Protein AF-Q61112-2-F1 (afdb_monomer_lite)

pLDDT: mean 73.14, std 19.75, range [28.77, 97.38]

Radius of gyration: 31.64 Å; chains: 1; bounding box: 56×39×120 Å

Structure (mmCIF, N/CA/C/O backbone):
data_AF-Q61112-2-F1
#
_entry.id   AF-Q61112-2-F1
#
loop_
_atom_site.group_PDB
_atom_site.id
_atom_site.type_symbol
_atom_site.label_atom_id
_atom_site.label_alt_id
_atom_site.label_comp_id
_atom_site.label_asym_id
_atom_site.label_entity_id
_atom_site.label_seq_id
_atom_site.pdbx_PDB_ins_code
_atom_site.Cartn_x
_atom_site.Cartn_y
_atom_site.Cartn_z
_atom_site.occupancy
_atom_site.B_iso_or_equiv
_atom_site.auth_seq_id
_atom_site.auth_comp_id
_atom_site.auth_asym_id
_atom_site.auth_atom_id
_atom_site.pdbx_PDB_model_num
ATOM 1 N N . MET A 1 1 ? -20.378 -25.849 93.655 1.00 42.06 1 MET A N 1
ATOM 2 C CA . MET A 1 1 ? -19.213 -26.098 92.779 1.00 42.06 1 MET A CA 1
ATOM 3 C C . MET A 1 1 ? -18.910 -24.811 92.033 1.00 42.06 1 MET A C 1
ATOM 5 O O . MET A 1 1 ? -19.549 -24.520 91.034 1.00 42.06 1 MET A O 1
ATOM 9 N N . VAL A 1 2 ? -18.030 -23.989 92.602 1.00 36.56 2 VAL A N 1
ATOM 10 C CA . VAL A 1 2 ? -17.592 -22.715 92.019 1.00 36.56 2 VAL A CA 1
ATOM 11 C C . VAL A 1 2 ? -16.421 -23.032 91.095 1.00 36.56 2 VAL A C 1
ATOM 13 O O . VAL A 1 2 ? -15.435 -23.612 91.543 1.00 36.56 2 VAL A O 1
ATOM 16 N N . TRP A 1 3 ? -16.563 -22.721 89.809 1.00 40.00 3 TRP A N 1
ATOM 17 C CA . TRP A 1 3 ? -15.501 -22.877 88.822 1.00 40.00 3 TRP A CA 1
ATOM 18 C C . TRP A 1 3 ? -14.562 -21.674 88.892 1.00 40.00 3 TRP A C 1
ATOM 20 O O . TRP A 1 3 ? -14.982 -20.531 88.729 1.00 40.00 3 TRP A O 1
ATOM 30 N N . LEU A 1 4 ? -13.288 -21.964 89.144 1.00 36.59 4 LEU A N 1
ATOM 31 C CA . LEU A 1 4 ? -12.167 -21.043 89.077 1.00 36.59 4 LEU A CA 1
ATOM 32 C C . LEU A 1 4 ? -11.381 -21.411 87.813 1.00 36.59 4 LEU A C 1
ATOM 34 O O . LEU A 1 4 ? -10.756 -22.466 87.771 1.00 36.59 4 LEU A O 1
ATOM 38 N N . VAL A 1 5 ? -11.424 -20.572 86.780 1.00 44.53 5 VAL A N 1
ATOM 39 C CA . VAL A 1 5 ? -10.460 -20.632 85.671 1.00 44.53 5 VAL A CA 1
ATOM 40 C C . VAL A 1 5 ? -9.937 -19.222 85.458 1.00 44.53 5 VAL A C 1
ATOM 42 O O . VAL A 1 5 ? -10.537 -18.394 84.780 1.00 44.53 5 VAL A O 1
ATOM 45 N N . ALA A 1 6 ? -8.812 -18.959 86.115 1.00 40.53 6 ALA A N 1
ATOM 46 C CA . ALA A 1 6 ? -7.908 -17.878 85.790 1.00 40.53 6 ALA A CA 1
ATOM 47 C C . ALA A 1 6 ? -6.928 -18.405 84.738 1.00 40.53 6 ALA A C 1
ATOM 49 O O . ALA A 1 6 ? -6.190 -19.347 85.008 1.00 40.53 6 ALA A O 1
ATOM 50 N N . MET A 1 7 ? -6.914 -17.797 83.556 1.00 41.06 7 MET A N 1
ATOM 51 C CA . MET A 1 7 ? -5.845 -17.967 82.575 1.00 41.06 7 MET A CA 1
ATOM 52 C C . MET A 1 7 ? -5.663 -16.653 81.818 1.00 41.06 7 MET A C 1
ATOM 54 O O . MET A 1 7 ? -6.397 -16.325 80.892 1.00 41.06 7 MET A O 1
ATOM 58 N N . THR A 1 8 ? -4.657 -15.898 82.248 1.00 33.53 8 THR A N 1
ATOM 59 C CA . THR A 1 8 ? -3.842 -15.058 81.371 1.00 33.53 8 THR A CA 1
ATOM 60 C C . THR A 1 8 ? -2.611 -15.878 80.979 1.00 33.53 8 THR A C 1
ATOM 62 O O . THR A 1 8 ? -2.126 -16.689 81.772 1.00 33.53 8 THR A O 1
ATOM 65 N N . PRO A 1 9 ? -2.086 -15.683 79.762 1.00 38.28 9 PRO A N 1
ATOM 66 C CA . PRO A 1 9 ? -0.728 -15.162 79.729 1.00 38.28 9 PRO A CA 1
ATOM 67 C C . PRO A 1 9 ? -0.503 -14.076 78.673 1.00 38.28 9 PRO A C 1
ATOM 69 O O . PRO A 1 9 ? -1.182 -13.942 77.660 1.00 38.28 9 PRO A O 1
ATOM 72 N N . ARG A 1 10 ? 0.519 -13.292 78.995 1.00 37.53 10 ARG A N 1
ATOM 73 C CA . ARG A 1 10 ? 1.058 -12.098 78.358 1.00 37.53 10 ARG A CA 1
ATOM 74 C C . ARG A 1 10 ? 2.324 -12.499 77.599 1.00 37.53 10 ARG A C 1
ATOM 76 O O . ARG A 1 10 ? 3.287 -12.832 78.272 1.00 37.53 10 ARG A O 1
ATOM 83 N N . GLN A 1 11 ? 2.345 -12.420 76.265 1.00 37.88 11 GLN A N 1
ATOM 84 C CA . GLN A 1 11 ? 3.524 -12.072 75.438 1.00 37.88 11 GLN A CA 1
ATOM 85 C C . GLN A 1 11 ? 3.231 -12.286 73.944 1.00 37.88 11 GLN A C 1
ATOM 87 O O . GLN A 1 11 ? 3.290 -13.407 73.457 1.00 37.88 11 GLN 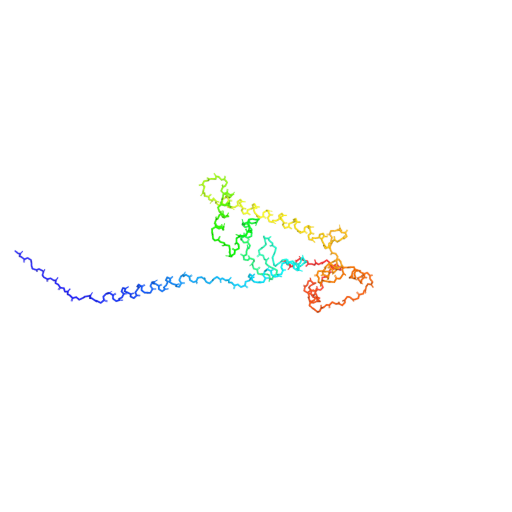A O 1
ATOM 92 N N . SER A 1 12 ? 2.983 -11.208 73.195 1.00 44.28 12 SER A N 1
ATOM 93 C CA . SER A 1 12 ? 3.149 -11.197 71.729 1.00 44.28 12 SER A CA 1
ATOM 94 C C . SER A 1 12 ? 3.147 -9.767 71.163 1.00 44.28 12 SER A C 1
ATOM 96 O O . SER A 1 12 ? 2.373 -9.424 70.281 1.00 44.28 12 SER A O 1
ATOM 98 N N . SER A 1 13 ? 4.055 -8.905 71.636 1.00 52.09 13 SER A N 1
ATOM 99 C CA . SER A 1 13 ? 4.268 -7.568 71.038 1.00 52.09 13 SER A CA 1
ATOM 100 C C . SER A 1 13 ? 5.421 -7.535 70.018 1.00 52.09 13 SER A C 1
ATOM 102 O O . SER A 1 13 ? 6.026 -6.490 69.801 1.00 52.09 13 SER A O 1
ATOM 104 N N . LEU A 1 14 ? 5.742 -8.670 69.388 1.00 50.28 14 LEU A N 1
ATOM 105 C CA . LEU A 1 14 ? 6.721 -8.755 68.289 1.00 50.28 14 LEU A CA 1
ATOM 106 C C . LEU A 1 14 ? 6.065 -8.942 66.908 1.00 50.28 14 LEU A C 1
ATOM 108 O O . LEU A 1 14 ? 6.759 -8.965 65.898 1.00 50.28 14 LEU A O 1
ATOM 112 N N . CYS A 1 15 ? 4.731 -9.012 66.832 1.00 54.56 15 CYS A N 1
ATOM 113 C CA . CYS A 1 15 ? 4.016 -9.231 65.569 1.00 54.56 15 CYS A CA 1
ATOM 114 C C . CYS A 1 15 ? 3.969 -7.978 64.660 1.00 54.56 15 CYS A C 1
ATOM 116 O O . CYS A 1 15 ? 3.786 -8.095 63.452 1.00 54.56 15 CYS A O 1
ATOM 118 N N . GLY A 1 16 ? 4.198 -6.778 65.213 1.00 55.62 16 GLY A N 1
ATOM 119 C CA . GLY A 1 16 ? 4.122 -5.521 64.454 1.00 55.62 16 GLY A CA 1
ATOM 120 C C . GLY A 1 16 ? 5.237 -5.336 63.419 1.00 55.62 16 GLY A C 1
ATOM 121 O O . GLY A 1 16 ? 4.982 -4.857 62.319 1.00 55.62 16 GLY A O 1
ATOM 122 N N . LEU A 1 17 ? 6.468 -5.763 63.720 1.00 57.97 17 LEU A N 1
ATOM 123 C CA . LEU A 1 17 ? 7.611 -5.535 62.824 1.00 57.97 17 LEU A CA 1
ATOM 124 C C . LEU A 1 17 ? 7.524 -6.369 61.535 1.00 57.97 17 LEU A C 1
ATOM 126 O O . LEU A 1 17 ? 7.856 -5.873 60.460 1.00 57.97 17 LEU A O 1
ATOM 130 N N . ALA A 1 18 ? 7.011 -7.601 61.622 1.00 60.75 18 ALA A N 1
ATOM 131 C CA . ALA A 1 18 ? 6.805 -8.459 60.454 1.00 60.75 18 ALA A CA 1
ATOM 132 C C . ALA A 1 18 ? 5.722 -7.902 59.511 1.00 60.75 18 ALA A C 1
ATOM 134 O O . ALA A 1 18 ? 5.880 -7.951 58.291 1.00 60.75 18 ALA A O 1
ATOM 135 N N . ALA A 1 19 ? 4.658 -7.314 60.071 1.00 67.12 19 ALA A N 1
ATOM 136 C CA . ALA A 1 19 ? 3.592 -6.691 59.290 1.00 67.12 19 ALA A CA 1
ATOM 137 C C . ALA A 1 19 ? 4.102 -5.484 58.482 1.00 67.12 19 ALA A C 1
ATOM 139 O O . ALA A 1 19 ? 3.753 -5.338 57.312 1.00 67.12 19 ALA A O 1
ATOM 140 N N . HIS A 1 20 ? 4.980 -4.662 59.066 1.00 69.81 20 HIS A N 1
ATOM 141 C CA . HIS A 1 20 ? 5.590 -3.540 58.348 1.00 69.81 20 HIS A CA 1
ATOM 142 C C . HIS A 1 20 ? 6.541 -4.000 57.239 1.00 69.81 20 HIS A C 1
ATOM 144 O O . HIS A 1 20 ? 6.505 -3.437 56.148 1.00 69.81 20 HIS A O 1
ATOM 150 N N . GLY A 1 21 ? 7.337 -5.050 57.472 1.00 72.38 21 GLY A N 1
ATOM 151 C CA . GLY A 1 21 ? 8.219 -5.617 56.444 1.00 72.38 21 GLY A CA 1
ATOM 152 C C . GLY A 1 21 ? 7.458 -6.110 55.207 1.00 72.38 21 GLY A C 1
ATOM 153 O O . GLY A 1 21 ? 7.865 -5.831 54.081 1.00 72.38 21 GLY A O 1
ATOM 154 N N . LEU A 1 22 ? 6.309 -6.764 55.408 1.00 74.81 22 LEU A N 1
ATOM 155 C CA . LEU A 1 22 ? 5.428 -7.203 54.319 1.00 74.81 22 LEU A CA 1
ATOM 156 C C . LEU A 1 22 ? 4.809 -6.025 53.554 1.00 74.81 22 LEU A C 1
ATOM 158 O O . LEU A 1 22 ? 4.661 -6.093 52.335 1.00 74.81 22 LEU A O 1
ATOM 162 N N . TRP A 1 23 ? 4.486 -4.935 54.252 1.00 76.06 23 TRP A N 1
ATOM 163 C CA . TRP A 1 23 ? 3.942 -3.724 53.635 1.00 76.06 23 TRP A CA 1
ATOM 164 C C . TRP A 1 23 ? 4.972 -3.023 52.741 1.00 76.06 23 TRP A C 1
ATOM 166 O O . TRP A 1 23 ? 4.654 -2.635 51.619 1.00 76.06 23 TRP A O 1
ATOM 176 N N . PHE A 1 24 ? 6.227 -2.935 53.196 1.00 75.69 24 PHE A N 1
ATOM 177 C CA . PHE A 1 24 ? 7.322 -2.405 52.382 1.00 75.69 24 PHE A CA 1
ATOM 178 C C . PHE A 1 24 ? 7.634 -3.296 51.175 1.00 75.69 24 PHE A C 1
ATOM 180 O O . PHE A 1 24 ? 7.819 -2.773 50.080 1.00 75.69 24 PHE A O 1
ATOM 187 N N . LEU A 1 25 ? 7.626 -4.624 51.336 1.00 74.25 25 LEU A N 1
ATOM 188 C CA . LEU A 1 25 ? 7.835 -5.549 50.218 1.00 74.25 25 LEU A CA 1
ATOM 189 C C . LEU A 1 25 ? 6.728 -5.414 49.156 1.00 74.25 25 LEU A C 1
ATOM 191 O O . LEU A 1 25 ? 7.016 -5.393 47.962 1.00 74.25 25 LEU A O 1
ATOM 195 N N . GLY A 1 26 ? 5.472 -5.251 49.585 1.00 75.44 26 GLY A N 1
ATOM 196 C CA . GLY A 1 26 ? 4.343 -4.994 48.686 1.00 75.44 26 GLY A CA 1
ATOM 197 C C . GLY A 1 26 ? 4.449 -3.659 47.941 1.00 75.44 26 GLY A C 1
ATOM 198 O O . GLY A 1 26 ? 4.097 -3.590 46.766 1.00 75.44 26 GLY A O 1
ATOM 199 N N . LEU A 1 27 ? 4.979 -2.614 48.589 1.00 74.38 27 LEU A N 1
ATOM 200 C CA . LEU A 1 27 ? 5.206 -1.311 47.958 1.00 74.38 27 LEU A CA 1
ATOM 201 C C . LEU A 1 27 ? 6.318 -1.372 46.899 1.00 74.38 27 LEU A C 1
ATOM 203 O O . LEU A 1 27 ? 6.158 -0.794 45.829 1.00 74.38 27 LEU A O 1
ATOM 207 N N . VAL A 1 28 ? 7.413 -2.096 47.164 1.00 72.75 28 VAL A N 1
ATOM 208 C CA . VAL A 1 28 ? 8.507 -2.287 46.191 1.00 72.75 28 VAL A CA 1
ATOM 209 C C . VAL A 1 28 ? 8.009 -3.047 44.959 1.00 72.75 28 VAL A C 1
ATOM 211 O O . VAL A 1 28 ? 8.208 -2.582 43.842 1.00 72.75 28 VAL A O 1
ATOM 214 N N . LEU A 1 29 ? 7.243 -4.128 45.150 1.00 69.19 29 LEU A N 1
ATOM 215 C CA . LEU A 1 29 ? 6.645 -4.879 44.037 1.00 69.19 29 LEU A CA 1
ATOM 216 C C . LEU A 1 29 ? 5.638 -4.046 43.220 1.00 69.19 29 LEU A C 1
ATOM 218 O O . LEU A 1 29 ? 5.485 -4.266 42.020 1.00 69.19 29 LEU A O 1
ATOM 222 N N . LEU A 1 30 ? 4.967 -3.070 43.841 1.00 64.44 30 LEU A N 1
ATOM 223 C CA . LEU A 1 30 ? 4.104 -2.114 43.139 1.00 64.44 30 LEU A CA 1
ATOM 224 C C . LEU A 1 30 ? 4.895 -1.068 42.343 1.00 64.44 30 LEU A C 1
ATOM 226 O O . LEU A 1 30 ? 4.413 -0.625 41.302 1.00 64.44 30 LEU A O 1
ATOM 230 N N . MET A 1 31 ? 6.093 -0.683 42.794 1.00 60.31 31 MET A N 1
ATOM 231 C CA . MET A 1 31 ? 6.963 0.220 42.033 1.00 60.31 31 MET A CA 1
ATOM 232 C C . MET A 1 31 ? 7.562 -0.484 40.810 1.00 60.31 31 MET A C 1
ATOM 234 O O . MET A 1 31 ? 7.520 0.080 39.715 1.00 60.31 31 MET A O 1
ATOM 238 N N . ASP A 1 32 ? 7.989 -1.743 40.950 1.00 54.38 32 ASP A N 1
ATOM 239 C CA . ASP A 1 32 ? 8.502 -2.545 39.828 1.00 54.38 32 ASP A CA 1
ATOM 240 C C . ASP A 1 32 ? 7.419 -2.862 38.777 1.00 54.38 32 ASP A C 1
ATOM 242 O O . ASP A 1 32 ? 7.717 -3.024 37.594 1.00 54.38 32 ASP A O 1
ATOM 246 N N . ALA A 1 33 ? 6.137 -2.870 39.163 1.00 57.66 33 ALA A N 1
ATOM 247 C CA . ALA A 1 33 ? 5.022 -3.119 38.247 1.00 57.66 33 ALA A CA 1
ATOM 248 C C . ALA A 1 33 ? 4.692 -1.945 37.302 1.00 57.66 33 ALA A C 1
ATOM 250 O O . ALA A 1 33 ? 3.900 -2.123 36.373 1.00 57.66 33 ALA A O 1
ATOM 251 N N . THR A 1 34 ? 5.271 -0.753 37.503 1.00 59.03 34 THR A N 1
ATOM 252 C CA . THR A 1 34 ? 4.961 0.424 36.663 1.00 59.03 34 THR A CA 1
ATOM 253 C C . THR A 1 34 ? 6.035 0.782 35.639 1.00 59.03 34 THR A C 1
ATOM 255 O O . THR A 1 34 ? 5.758 1.551 34.720 1.00 59.03 34 THR A O 1
ATOM 258 N N . ALA A 1 35 ? 7.216 0.167 35.692 1.00 50.47 35 ALA A N 1
ATOM 259 C CA . ALA A 1 35 ? 8.258 0.391 34.697 1.00 50.47 35 ALA A CA 1
ATOM 260 C C . ALA A 1 35 ? 8.147 -0.624 33.546 1.00 50.47 35 ALA A C 1
ATOM 262 O O . ALA A 1 35 ? 8.981 -1.513 33.397 1.00 50.47 35 ALA A O 1
ATOM 263 N N . ARG A 1 36 ? 7.115 -0.502 32.700 1.00 56.81 36 ARG A N 1
ATOM 264 C CA . ARG A 1 36 ? 7.211 -1.050 31.338 1.00 56.81 36 ARG A CA 1
ATOM 265 C C . ARG A 1 36 ? 8.171 -0.146 30.558 1.00 56.81 36 ARG A C 1
ATOM 267 O O . ARG A 1 36 ? 7.817 1.015 30.355 1.00 56.81 36 ARG A O 1
ATOM 274 N N . PRO A 1 37 ? 9.353 -0.613 30.121 1.00 46.97 37 PRO A N 1
ATOM 275 C CA . PRO A 1 37 ? 10.159 0.182 29.213 1.00 46.97 37 PRO A CA 1
ATOM 276 C C . PRO A 1 37 ? 9.397 0.302 27.891 1.00 46.97 37 PRO A C 1
ATOM 278 O O . PRO A 1 37 ? 9.105 -0.700 27.237 1.00 46.97 37 PRO A O 1
ATOM 281 N N . ALA A 1 38 ? 9.037 1.534 27.529 1.00 51.19 38 ALA A N 1
ATOM 282 C CA . ALA A 1 38 ? 8.615 1.863 26.178 1.00 51.19 38 ALA A CA 1
ATOM 283 C C . ALA A 1 38 ? 9.796 1.558 25.251 1.00 51.19 38 ALA A C 1
ATOM 285 O O . ALA A 1 38 ? 10.903 2.077 25.438 1.00 51.19 38 ALA A O 1
ATOM 286 N N . ASN A 1 39 ? 9.577 0.638 24.319 1.00 46.16 39 ASN A N 1
ATOM 287 C CA . ASN A 1 39 ? 10.564 0.201 23.348 1.00 46.16 39 ASN A CA 1
ATOM 288 C C . ASN A 1 39 ? 10.756 1.329 22.322 1.00 46.16 39 ASN A C 1
ATOM 290 O O . ASN A 1 39 ? 10.083 1.362 21.301 1.00 46.16 39 ASN A O 1
ATOM 294 N N . HIS A 1 40 ? 11.622 2.289 22.637 1.00 42.97 40 HIS A N 1
ATOM 295 C CA . HIS A 1 40 ? 11.943 3.422 21.780 1.00 42.97 40 HIS A CA 1
ATOM 296 C C . HIS A 1 40 ? 13.224 3.100 21.008 1.00 42.97 40 HIS A C 1
ATOM 298 O O . HIS A 1 40 ? 14.323 3.238 21.540 1.00 42.97 40 HIS A O 1
ATOM 304 N N . SER A 1 41 ? 13.132 2.664 19.752 1.00 44.50 41 SER A N 1
ATOM 305 C CA . SER A 1 41 ? 14.332 2.721 18.903 1.00 44.50 41 SER A CA 1
ATOM 306 C C . SER A 1 41 ? 14.138 2.863 17.396 1.00 44.50 41 SER A C 1
ATOM 308 O O . SER A 1 41 ? 15.132 3.171 16.754 1.00 44.50 41 SER A O 1
ATOM 310 N N . SER A 1 42 ? 12.941 2.773 16.802 1.00 48.47 42 SER A N 1
ATOM 311 C CA . SER A 1 42 ? 12.836 2.867 15.326 1.00 48.47 42 SER A CA 1
ATOM 312 C C . SER A 1 42 ? 12.128 4.106 14.758 1.00 48.47 42 SER A C 1
ATOM 314 O O . SER A 1 42 ? 12.180 4.335 13.552 1.00 48.47 42 SER A O 1
ATOM 316 N N . THR A 1 43 ? 11.526 4.985 15.566 1.00 47.22 43 THR A N 1
ATOM 317 C CA . THR A 1 43 ? 10.791 6.149 15.020 1.00 47.22 43 THR A CA 1
ATOM 318 C C . THR A 1 43 ? 11.685 7.277 14.501 1.00 47.22 43 THR A C 1
ATOM 320 O O . THR A 1 43 ? 11.254 8.033 13.630 1.00 47.22 43 THR A O 1
ATOM 323 N N . ARG A 1 44 ? 12.944 7.387 14.952 1.00 44.88 44 ARG A N 1
ATOM 324 C CA . ARG A 1 44 ? 13.829 8.488 14.519 1.00 44.88 44 ARG A CA 1
ATOM 325 C C . ARG A 1 44 ? 14.406 8.309 13.110 1.00 44.88 44 ARG A C 1
ATOM 327 O O . ARG A 1 44 ? 14.846 9.292 12.528 1.00 44.88 44 ARG A O 1
ATOM 334 N N . GLU A 1 45 ? 14.360 7.104 12.546 1.00 45.44 45 GLU A N 1
ATOM 335 C CA . GLU A 1 45 ? 14.762 6.849 11.151 1.00 45.44 45 GLU A CA 1
ATOM 336 C C . GLU A 1 45 ? 13.612 7.085 10.152 1.00 45.44 45 GLU A C 1
ATOM 338 O O . GLU A 1 45 ? 13.846 7.498 9.017 1.00 45.44 45 GLU A O 1
ATOM 343 N N . ARG A 1 46 ? 12.351 6.922 10.583 1.00 47.41 46 ARG A N 1
ATOM 344 C CA . ARG A 1 46 ? 11.163 6.880 9.706 1.00 47.41 46 ARG A CA 1
ATOM 345 C C . ARG A 1 46 ? 10.787 8.216 9.052 1.00 47.41 46 ARG A C 1
ATOM 347 O O . ARG A 1 46 ? 10.183 8.211 7.982 1.00 47.41 46 ARG A O 1
ATOM 354 N N . ALA A 1 47 ? 11.105 9.350 9.679 1.00 44.06 47 ALA A N 1
ATOM 355 C CA . ALA A 1 47 ? 10.726 10.670 9.160 1.00 44.06 47 ALA A CA 1
ATOM 356 C C . ALA A 1 47 ? 11.706 11.216 8.109 1.00 44.06 47 ALA A C 1
ATOM 358 O O . ALA A 1 47 ? 11.288 11.954 7.225 1.00 44.06 47 ALA A O 1
ATOM 359 N N . ALA A 1 48 ? 12.987 10.846 8.182 1.00 42.94 48 ALA A N 1
ATOM 360 C CA . ALA A 1 48 ? 14.016 11.408 7.308 1.00 42.94 48 ALA A CA 1
ATOM 361 C C . ALA A 1 48 ? 14.061 10.763 5.911 1.00 42.94 48 ALA A C 1
ATOM 363 O O . ALA A 1 48 ? 14.582 11.374 4.992 1.00 42.94 48 ALA A O 1
ATOM 364 N N . ASN A 1 49 ? 13.512 9.554 5.736 1.00 40.59 49 ASN A N 1
ATOM 365 C CA . ASN A 1 49 ? 13.731 8.759 4.519 1.00 40.59 49 ASN A CA 1
ATOM 366 C C . ASN A 1 49 ? 12.513 8.651 3.578 1.00 40.59 49 ASN A C 1
ATOM 368 O O . ASN A 1 49 ? 12.610 8.048 2.514 1.00 40.59 49 ASN A O 1
ATOM 372 N N . ARG A 1 50 ? 11.349 9.202 3.958 1.00 49.09 50 ARG A N 1
ATOM 373 C CA . ARG A 1 50 ? 10.096 9.050 3.188 1.00 49.09 50 ARG A CA 1
ATOM 374 C C . ARG A 1 50 ? 9.998 9.947 1.954 1.00 49.09 50 ARG A C 1
ATOM 376 O O . ARG A 1 50 ? 9.280 9.585 1.033 1.00 49.09 50 ARG A O 1
ATOM 383 N N . GLU A 1 51 ? 10.663 11.101 1.950 1.00 46.81 51 GLU A N 1
ATOM 384 C CA . GLU A 1 51 ? 10.488 12.109 0.891 1.00 46.81 51 GLU A CA 1
ATOM 385 C C . GLU A 1 51 ? 11.544 11.995 -0.225 1.00 46.81 51 GLU A C 1
ATOM 387 O O . GLU A 1 51 ? 11.277 12.393 -1.351 1.00 46.81 51 GLU A O 1
ATOM 392 N N . GLU A 1 52 ? 12.714 11.394 0.038 1.00 45.97 52 GLU A N 1
ATOM 393 C CA . GLU A 1 52 ? 13.818 11.352 -0.941 1.00 45.97 52 GLU A CA 1
ATOM 394 C C . GLU A 1 52 ? 13.872 10.083 -1.810 1.00 45.97 52 GLU A C 1
ATOM 396 O O . GLU A 1 52 ? 14.560 10.080 -2.827 1.00 45.97 52 GLU A O 1
ATOM 401 N N . ASN A 1 53 ? 13.140 9.011 -1.486 1.00 52.12 53 ASN A N 1
ATOM 402 C CA . ASN A 1 53 ? 13.261 7.739 -2.208 1.00 52.12 53 ASN A CA 1
ATOM 403 C C . ASN A 1 53 ? 11.911 7.190 -2.701 1.00 52.12 53 ASN A C 1
ATOM 405 O O . ASN A 1 53 ? 11.567 6.056 -2.385 1.00 52.12 53 ASN A O 1
ATOM 409 N N . GLU A 1 54 ? 11.167 7.940 -3.525 1.00 60.31 54 GLU A N 1
ATOM 410 C CA . GLU A 1 54 ? 9.914 7.453 -4.150 1.00 60.31 54 GLU A CA 1
ATOM 411 C C . GLU A 1 54 ? 10.082 6.130 -4.932 1.00 60.31 54 GLU A C 1
ATOM 413 O O . GLU A 1 54 ? 9.106 5.420 -5.162 1.00 60.31 54 GLU A O 1
ATOM 418 N N . ILE A 1 55 ? 11.313 5.771 -5.325 1.00 63.22 55 ILE A N 1
ATOM 419 C CA . ILE A 1 55 ? 11.611 4.499 -6.005 1.00 63.22 55 ILE A CA 1
ATOM 420 C C . ILE A 1 55 ? 11.958 3.367 -5.035 1.00 63.22 55 ILE A C 1
ATOM 422 O O . ILE A 1 55 ? 11.743 2.203 -5.381 1.00 63.22 55 ILE A O 1
ATOM 426 N N . MET A 1 56 ? 12.495 3.653 -3.842 1.00 62.59 56 MET A N 1
ATOM 427 C CA . MET A 1 56 ? 12.780 2.564 -2.908 1.00 62.59 56 MET A CA 1
ATOM 428 C C . MET A 1 56 ? 11.457 2.010 -2.386 1.00 62.59 56 MET A C 1
ATOM 430 O O . MET A 1 56 ? 10.651 2.772 -1.846 1.00 62.59 56 MET A O 1
ATOM 434 N N . PRO A 1 57 ? 11.224 0.693 -2.521 1.00 64.75 57 PRO A N 1
ATOM 435 C CA . PRO A 1 57 ? 10.065 0.078 -1.910 1.00 64.75 57 PRO A CA 1
ATOM 436 C C . PRO A 1 57 ? 10.057 0.377 -0.405 1.00 64.75 57 PRO A C 1
ATOM 438 O O . PRO A 1 57 ? 11.123 0.392 0.220 1.00 64.75 57 PRO A O 1
ATOM 441 N N . PRO A 1 58 ? 8.880 0.614 0.190 1.00 72.38 58 PRO A N 1
ATOM 442 C CA . PRO A 1 58 ? 8.774 0.725 1.635 1.00 72.38 58 PRO A CA 1
ATOM 443 C C . PRO A 1 58 ? 9.276 -0.559 2.315 1.00 72.38 58 PRO A C 1
ATOM 445 O O . PRO A 1 58 ? 9.237 -1.643 1.734 1.00 72.38 58 PRO A O 1
ATOM 448 N N . ASP A 1 59 ? 9.697 -0.430 3.573 1.00 75.56 59 ASP A N 1
ATOM 449 C CA . ASP A 1 59 ? 10.223 -1.533 4.393 1.00 75.56 59 ASP A CA 1
ATOM 450 C C . ASP A 1 59 ? 9.225 -2.696 4.576 1.00 75.56 59 ASP A C 1
ATOM 452 O O . ASP A 1 59 ? 9.602 -3.860 4.668 1.00 75.56 59 ASP A O 1
ATOM 456 N N . HIS A 1 60 ? 7.925 -2.401 4.549 1.00 80.44 60 HIS A N 1
ATOM 457 C CA . HIS A 1 60 ? 6.869 -3.390 4.363 1.00 80.44 60 HIS A CA 1
ATOM 458 C C . HIS A 1 60 ? 5.750 -2.810 3.505 1.00 80.44 60 HIS A C 1
ATOM 460 O O . HIS A 1 60 ? 5.521 -1.598 3.463 1.00 80.44 60 HIS A O 1
ATOM 466 N N . LEU A 1 61 ? 5.009 -3.695 2.847 1.00 80.81 61 LEU A N 1
ATOM 467 C CA . LEU A 1 61 ? 3.750 -3.334 2.209 1.00 80.81 61 LEU A CA 1
ATOM 468 C C . LEU A 1 61 ? 2.651 -3.249 3.271 1.00 80.81 61 LEU A C 1
ATOM 470 O O . LEU A 1 61 ? 2.531 -4.138 4.115 1.00 80.81 61 LEU A O 1
ATOM 474 N N . ASN A 1 62 ? 1.820 -2.209 3.200 1.00 81.75 62 ASN A N 1
ATOM 475 C CA . ASN A 1 62 ? 0.667 -2.072 4.087 1.00 81.75 62 ASN A CA 1
ATOM 476 C C . ASN A 1 62 ? -0.234 -3.314 3.984 1.00 81.75 62 ASN A C 1
ATOM 478 O O . ASN A 1 62 ? -0.642 -3.718 2.893 1.00 81.75 62 ASN A O 1
ATOM 482 N N . GLY A 1 63 ? -0.589 -3.895 5.123 1.00 85.06 63 GLY A N 1
ATOM 483 C CA . GLY A 1 63 ? -1.440 -5.079 5.208 1.00 85.06 63 GLY A CA 1
ATOM 484 C C . GLY A 1 63 ? -0.702 -6.397 4.960 1.00 85.06 63 GLY A C 1
ATOM 485 O O . GLY A 1 63 ? -1.356 -7.416 4.721 1.00 85.06 63 GLY A O 1
ATOM 486 N N . VAL A 1 64 ? 0.635 -6.407 5.009 1.00 86.12 64 VAL A N 1
ATOM 487 C CA . VAL A 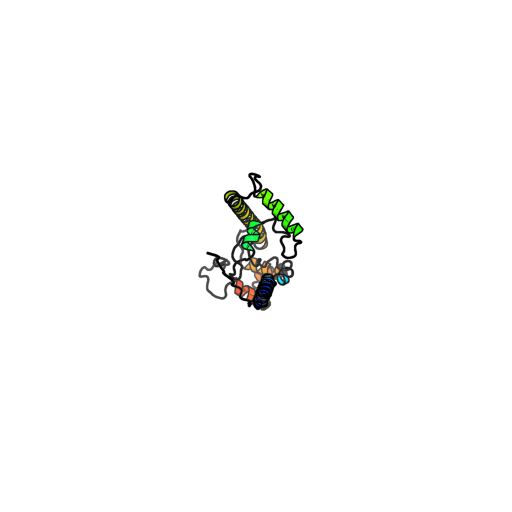1 64 ? 1.474 -7.602 4.842 1.00 86.12 64 VAL A CA 1
ATOM 488 C C . VAL A 1 64 ? 2.247 -7.892 6.128 1.00 86.12 64 VAL A C 1
ATOM 490 O O . VAL A 1 64 ? 2.761 -7.007 6.804 1.00 86.12 64 VAL A O 1
ATOM 493 N N . LYS A 1 65 ? 2.313 -9.179 6.491 1.00 87.75 65 LYS A N 1
ATOM 494 C CA . LYS A 1 65 ? 2.908 -9.630 7.759 1.00 87.75 65 LYS A CA 1
ATOM 495 C C . LYS A 1 65 ? 4.429 -9.543 7.808 1.00 87.75 65 LYS A C 1
ATOM 497 O O . LYS A 1 65 ? 4.976 -9.592 8.903 1.00 87.75 65 LYS A O 1
ATOM 502 N N . LEU A 1 66 ? 5.093 -9.524 6.663 1.00 86.44 66 LEU A N 1
ATOM 503 C CA . LEU A 1 66 ? 6.544 -9.609 6.569 1.00 86.44 66 LEU A CA 1
ATOM 504 C C . LEU A 1 66 ? 7.120 -8.284 6.081 1.00 86.44 66 LEU A C 1
ATOM 506 O O . LEU A 1 66 ? 6.577 -7.673 5.160 1.00 86.44 66 LEU A O 1
ATOM 510 N N . GLU A 1 67 ? 8.205 -7.885 6.730 1.00 85.38 67 GLU A N 1
ATOM 511 C CA . GLU A 1 67 ? 9.105 -6.810 6.320 1.00 85.38 67 GLU A CA 1
ATOM 512 C C . GLU A 1 67 ? 10.107 -7.337 5.277 1.00 85.38 67 GLU A C 1
ATOM 514 O O . GLU A 1 67 ? 10.282 -8.551 5.110 1.00 85.38 67 GLU A O 1
ATOM 519 N N . MET A 1 68 ? 10.763 -6.426 4.558 1.00 73.62 68 MET A N 1
ATOM 520 C CA . MET A 1 68 ? 11.728 -6.737 3.496 1.00 73.62 68 MET A CA 1
ATOM 521 C C . MET A 1 68 ? 12.960 -7.505 4.000 1.00 73.62 68 MET A C 1
ATOM 523 O O . MET A 1 68 ? 13.592 -8.231 3.233 1.00 73.62 68 MET A O 1
ATOM 527 N N . ASP A 1 69 ? 13.295 -7.377 5.283 1.00 80.56 69 ASP A N 1
ATOM 528 C CA . ASP A 1 69 ? 14.390 -8.093 5.945 1.00 80.56 69 ASP A CA 1
ATOM 529 C C . ASP A 1 69 ? 13.987 -9.488 6.478 1.00 80.56 69 ASP A C 1
ATOM 531 O O . ASP A 1 69 ? 14.823 -10.235 6.997 1.00 80.56 69 ASP A O 1
ATOM 535 N N . GLY A 1 70 ? 12.712 -9.865 6.322 1.00 84.62 70 GLY A N 1
ATOM 536 C CA . GLY A 1 70 ? 12.145 -11.126 6.792 1.00 84.62 70 GLY A CA 1
ATOM 537 C C . GLY A 1 70 ? 11.651 -11.105 8.242 1.00 84.62 70 GLY A C 1
ATOM 538 O O . GLY A 1 70 ? 11.216 -12.149 8.747 1.00 84.62 70 GLY A O 1
ATOM 539 N N . HIS A 1 71 ? 11.689 -9.963 8.929 1.00 87.88 71 HIS A N 1
ATOM 540 C CA . HIS A 1 71 ? 11.056 -9.810 10.232 1.00 87.88 71 HIS A CA 1
ATOM 541 C C . HIS A 1 71 ? 9.530 -9.679 10.126 1.00 87.88 71 HIS A C 1
ATOM 543 O O . HIS A 1 71 ? 8.943 -9.440 9.069 1.00 87.88 71 HIS A O 1
ATOM 549 N N . LEU A 1 72 ? 8.857 -9.944 11.250 1.00 89.94 72 LEU A N 1
ATOM 550 C CA . LEU A 1 72 ? 7.411 -9.792 11.346 1.00 89.94 72 LEU A CA 1
ATOM 551 C C . LEU A 1 72 ? 7.083 -8.312 11.555 1.00 89.94 72 LEU A C 1
ATOM 553 O O . LEU A 1 72 ? 7.480 -7.745 12.576 1.00 89.94 72 LEU A O 1
ATOM 557 N N . ASN A 1 73 ? 6.267 -7.758 10.661 1.00 90.62 73 ASN A N 1
ATOM 558 C CA . ASN A 1 73 ? 5.717 -6.416 10.781 1.00 90.62 73 A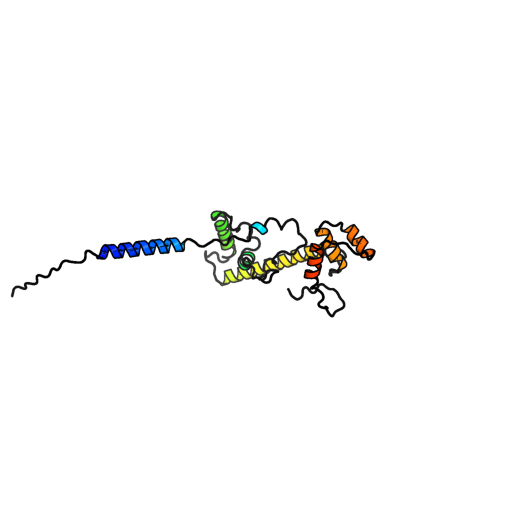SN A CA 1
ATOM 559 C C . ASN A 1 73 ? 4.929 -6.287 12.097 1.00 90.62 73 ASN A C 1
ATOM 561 O O . ASN A 1 73 ? 3.866 -6.892 12.281 1.00 90.62 73 ASN A O 1
ATOM 565 N N . LYS A 1 74 ? 5.461 -5.493 13.031 1.00 89.00 74 LYS A N 1
ATOM 566 C CA . LYS A 1 74 ? 4.866 -5.279 14.364 1.00 89.00 74 LYS A CA 1
ATOM 567 C C . LYS A 1 74 ? 3.576 -4.467 14.293 1.00 89.00 74 LYS A C 1
ATOM 569 O O . LYS A 1 74 ? 2.699 -4.645 15.140 1.00 89.00 74 LYS A O 1
ATOM 574 N N . ASP A 1 75 ? 3.451 -3.640 13.262 1.00 88.81 75 ASP A N 1
ATOM 575 C CA . ASP A 1 75 ? 2.302 -2.780 13.023 1.00 88.81 75 ASP A CA 1
ATOM 576 C C . ASP A 1 75 ? 1.212 -3.495 12.212 1.00 88.81 75 ASP A C 1
ATOM 578 O O . ASP A 1 75 ? 0.112 -2.963 12.097 1.00 88.81 75 ASP A O 1
ATOM 582 N N . PHE A 1 76 ? 1.441 -4.736 11.750 1.00 89.69 76 PHE A N 1
ATOM 583 C CA . PHE A 1 76 ? 0.511 -5.502 10.904 1.00 89.69 76 PHE A CA 1
ATOM 584 C C . PHE A 1 76 ? -0.929 -5.554 11.435 1.00 89.69 76 PHE A C 1
ATOM 586 O O . PHE A 1 76 ? -1.913 -5.414 10.709 1.00 89.69 76 PHE A O 1
ATOM 593 N N . HIS A 1 77 ? -1.092 -5.787 12.734 1.00 90.25 77 HIS A N 1
ATOM 594 C CA . HIS A 1 77 ? -2.432 -5.844 13.310 1.00 90.25 77 HIS A CA 1
ATOM 595 C C . HIS A 1 77 ? -3.070 -4.463 13.422 1.00 90.25 77 HIS A C 1
ATOM 597 O O . HIS A 1 77 ? -4.285 -4.344 13.279 1.00 90.25 77 HIS A O 1
ATOM 603 N N . GLN A 1 78 ? -2.266 -3.436 13.686 1.00 89.62 78 GLN A N 1
ATOM 604 C CA . GLN A 1 78 ? -2.744 -2.072 13.830 1.00 89.62 78 GLN A CA 1
ATOM 605 C C . GLN A 1 78 ? -3.113 -1.483 12.464 1.00 89.62 78 GLN A C 1
ATOM 607 O O . GLN A 1 78 ? -4.223 -0.969 12.327 1.00 89.62 78 GLN A O 1
ATOM 612 N N . GLU A 1 79 ? -2.245 -1.640 11.457 1.00 90.38 79 GLU A N 1
ATOM 613 C CA . GLU A 1 79 ? -2.481 -1.207 10.078 1.00 90.38 79 GLU A CA 1
ATOM 614 C C . GLU A 1 79 ? -3.763 -1.836 9.540 1.00 90.38 79 GLU A C 1
ATOM 616 O O . GLU A 1 79 ? -4.673 -1.093 9.195 1.00 90.38 79 GLU A O 1
ATOM 621 N N . VAL A 1 80 ? -3.911 -3.169 9.607 1.00 90.62 80 VAL A N 1
ATOM 622 C CA . VAL A 1 80 ? -5.082 -3.862 9.056 1.00 90.62 80 VAL A CA 1
ATOM 623 C C . VAL A 1 80 ? -6.343 -3.489 9.818 1.00 90.62 80 VAL A C 1
ATOM 625 O O . VAL A 1 80 ? -7.412 -3.399 9.234 1.00 90.62 80 VAL A O 1
ATOM 628 N N . PHE A 1 81 ? -6.266 -3.284 11.131 1.00 90.69 81 PHE A N 1
ATOM 629 C CA . PHE A 1 81 ? -7.460 -2.983 11.913 1.00 90.69 81 PHE A CA 1
ATOM 630 C C . PHE A 1 81 ? -7.987 -1.560 11.683 1.00 90.69 81 PHE A C 1
ATOM 632 O O . PHE A 1 81 ? -9.204 -1.346 11.683 1.00 90.69 81 PHE A O 1
ATOM 639 N N . LEU A 1 82 ? -7.091 -0.586 11.532 1.00 89.31 82 LEU A N 1
ATOM 640 C CA . LEU A 1 82 ? -7.452 0.827 11.420 1.00 89.31 82 LEU A CA 1
ATOM 641 C C . LEU A 1 82 ? -7.576 1.282 9.958 1.00 89.31 82 LEU A C 1
ATOM 643 O O . LEU A 1 82 ? -8.418 2.129 9.651 1.00 89.31 82 LEU A O 1
ATOM 647 N N . GLY A 1 83 ? -6.779 0.722 9.049 1.00 86.38 83 GLY A N 1
ATOM 648 C CA . GLY A 1 83 ? -6.696 1.131 7.652 1.00 86.38 83 GLY A CA 1
ATOM 649 C C . GLY A 1 83 ? -6.504 2.632 7.498 1.00 86.38 83 GLY A C 1
ATOM 650 O O . GLY A 1 83 ? -5.582 3.219 8.053 1.00 86.38 83 GLY A O 1
ATOM 651 N N . LYS A 1 84 ? -7.423 3.292 6.797 1.00 83.56 84 LYS A N 1
ATOM 652 C CA . LYS A 1 84 ? -7.383 4.751 6.589 1.00 83.56 84 LYS A CA 1
ATOM 653 C C . LYS A 1 84 ? -7.527 5.572 7.873 1.00 83.56 84 LYS A C 1
ATOM 655 O O . LYS A 1 84 ? -7.172 6.743 7.888 1.00 83.56 84 LYS A O 1
ATOM 660 N N . ASP A 1 85 ? -8.052 4.980 8.947 1.00 83.38 85 ASP A N 1
ATOM 661 C CA . ASP A 1 85 ? -8.170 5.637 10.252 1.00 83.38 85 ASP A CA 1
ATOM 662 C C . ASP A 1 85 ? -6.878 5.497 11.097 1.00 83.38 85 ASP A C 1
ATOM 664 O O . ASP A 1 85 ? -6.882 5.884 12.269 1.00 83.38 85 ASP A O 1
ATOM 668 N N . MET A 1 86 ? -5.784 4.954 10.531 1.00 80.69 86 MET A N 1
ATOM 669 C CA . MET A 1 86 ? -4.463 4.847 11.177 1.00 80.69 86 MET A CA 1
ATOM 670 C C . MET A 1 86 ? -3.909 6.203 11.611 1.00 80.69 86 MET A C 1
ATOM 672 O O . MET A 1 86 ? -3.344 6.323 12.702 1.00 80.69 86 MET A O 1
ATOM 676 N N . ASP A 1 87 ? -4.082 7.226 10.772 1.00 77.75 87 ASP A N 1
ATOM 677 C CA . ASP A 1 87 ? -3.455 8.529 10.967 1.00 77.75 87 ASP A CA 1
ATOM 678 C C . ASP A 1 87 ? -3.804 9.110 12.331 1.00 77.75 87 ASP A C 1
ATOM 680 O O . ASP A 1 87 ? -4.976 9.287 12.670 1.00 77.75 87 ASP A O 1
ATOM 684 N N . GLY A 1 88 ? -2.778 9.437 13.123 1.00 71.06 88 GLY A N 1
ATOM 685 C CA . GLY A 1 88 ? -2.867 10.006 14.465 1.00 71.06 88 GLY A CA 1
ATOM 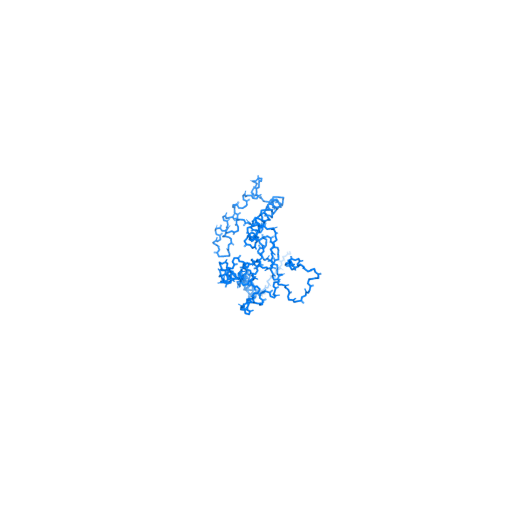686 C C . GLY A 1 88 ? -3.294 9.028 15.562 1.00 71.06 88 GLY A C 1
ATOM 687 O O . GLY A 1 88 ? -3.931 9.472 16.527 1.00 71.06 88 GLY A O 1
ATOM 688 N N . PHE A 1 89 ? -3.004 7.740 15.376 1.00 76.44 89 PHE A N 1
ATOM 689 C CA . PHE A 1 89 ? -2.748 6.764 16.442 1.00 76.44 89 PHE A CA 1
ATOM 690 C C . PHE A 1 89 ? -1.252 6.628 16.774 1.00 76.44 89 PHE A C 1
ATOM 692 O O . PHE A 1 89 ? -0.864 5.677 17.446 1.00 76.44 89 PHE A O 1
ATOM 699 N N . ASP A 1 90 ? -0.427 7.580 16.333 1.00 77.12 90 ASP A N 1
ATOM 700 C CA . ASP A 1 90 ? 1.008 7.611 16.621 1.00 77.12 90 ASP A CA 1
ATOM 701 C C . ASP A 1 90 ? 1.275 7.542 18.131 1.00 77.12 90 ASP A C 1
ATOM 703 O O . ASP A 1 90 ? 0.465 8.020 18.933 1.00 77.12 90 ASP A O 1
ATOM 707 N N . GLU A 1 91 ? 2.414 6.974 18.528 1.00 70.56 91 GLU A N 1
ATOM 708 C CA . GLU A 1 91 ? 2.801 6.826 19.940 1.00 70.56 91 GLU A CA 1
ATOM 709 C C . GLU A 1 91 ? 2.780 8.173 20.693 1.00 70.56 91 GLU A C 1
ATOM 711 O O . GLU A 1 91 ? 2.351 8.238 21.845 1.00 70.56 91 GLU A O 1
ATOM 716 N N . ASP A 1 92 ? 3.108 9.264 19.994 1.00 72.69 92 ASP A N 1
ATOM 717 C CA . ASP A 1 92 ? 3.110 10.639 20.512 1.00 72.69 92 ASP A CA 1
ATOM 718 C C . ASP A 1 92 ? 1.716 11.309 20.540 1.00 72.69 92 ASP A C 1
ATOM 720 O O . ASP A 1 92 ? 1.573 12.482 20.903 1.00 72.69 92 ASP A O 1
ATOM 724 N N . SER A 1 93 ? 0.654 10.606 20.134 1.00 77.25 93 SER A N 1
ATOM 725 C CA . SER A 1 93 ? -0.698 11.169 20.079 1.00 77.25 93 SER A CA 1
ATOM 726 C C . SER A 1 93 ? -1.313 11.366 21.473 1.00 77.25 93 SER A C 1
ATOM 728 O O . SER A 1 93 ? -1.239 10.512 22.355 1.00 77.25 93 SER A O 1
ATOM 730 N N . GLU A 1 94 ? -1.991 12.505 21.684 1.00 83.44 94 GLU A N 1
ATOM 731 C CA . GLU A 1 94 ? -2.686 12.764 22.951 1.00 83.44 94 GLU A CA 1
ATOM 732 C C . GLU A 1 94 ? -3.701 11.644 23.268 1.00 83.44 94 GLU A C 1
ATOM 734 O O . GLU A 1 94 ? -4.618 11.420 22.465 1.00 83.44 94 GLU A O 1
ATOM 739 N N . PRO A 1 95 ? -3.691 11.047 24.479 1.00 86.25 95 PRO A N 1
ATOM 740 C CA . PRO A 1 95 ? -4.585 9.935 24.827 1.00 86.25 95 PRO A CA 1
ATOM 741 C C . PRO A 1 95 ? -6.077 10.234 24.609 1.00 86.25 95 PRO A C 1
ATOM 743 O O . PRO A 1 95 ? -6.888 9.352 24.314 1.00 86.25 95 PRO A O 1
ATOM 746 N N . ARG A 1 96 ? -6.474 11.509 24.739 1.00 86.88 96 ARG A N 1
ATOM 747 C CA . ARG A 1 96 ? -7.853 11.957 24.487 1.00 86.88 96 ARG A CA 1
ATOM 748 C C . ARG A 1 96 ? -8.234 11.878 23.009 1.00 86.88 96 ARG A C 1
ATOM 750 O O . ARG A 1 96 ? -9.396 11.588 22.719 1.00 86.88 96 ARG A O 1
ATOM 757 N N . ARG A 1 97 ? -7.304 12.158 22.092 1.00 86.19 97 ARG A N 1
ATOM 758 C CA . ARG A 1 97 ? -7.523 12.097 20.642 1.00 86.19 97 ARG A CA 1
ATOM 759 C C . ARG A 1 97 ? -7.659 10.642 20.198 1.00 86.19 97 ARG A C 1
ATOM 761 O O . ARG A 1 97 ? -8.657 10.318 19.556 1.00 86.19 97 ARG A O 1
ATOM 768 N N . SER A 1 98 ? -6.753 9.771 20.631 1.00 87.00 98 SER A N 1
ATOM 769 C CA . SER A 1 98 ? -6.772 8.337 20.307 1.00 87.00 98 SER A CA 1
ATOM 770 C C . SER A 1 98 ? -8.048 7.676 20.843 1.00 87.00 98 SER A C 1
ATOM 772 O O . SER A 1 98 ? -8.745 6.979 20.110 1.00 87.00 98 SER A O 1
ATOM 774 N N . ARG A 1 99 ? -8.480 8.018 22.070 1.00 89.62 99 ARG A N 1
ATOM 775 C CA . ARG A 1 99 ? -9.768 7.546 22.615 1.00 89.62 99 ARG A CA 1
ATOM 776 C C . ARG A 1 99 ? -10.974 7.980 21.778 1.00 89.62 99 ARG A C 1
ATOM 778 O O . ARG A 1 99 ? -11.887 7.186 21.580 1.00 89.62 99 ARG A O 1
ATOM 785 N N . ARG A 1 100 ? -11.017 9.229 21.298 1.00 90.38 100 ARG A N 1
ATOM 786 C CA . ARG A 1 100 ? -12.121 9.707 20.440 1.00 90.38 100 ARG A CA 1
ATOM 787 C C . ARG A 1 100 ? -12.181 8.928 19.128 1.00 90.38 100 ARG A C 1
ATOM 789 O O . ARG A 1 100 ? -13.273 8.552 18.719 1.00 90.38 100 ARG A O 1
ATOM 796 N N . LYS A 1 101 ? -11.033 8.641 18.513 1.00 88.12 101 LYS A N 1
ATOM 797 C CA . LYS A 1 101 ? -10.961 7.834 17.288 1.00 88.12 101 LYS A CA 1
ATOM 798 C C . LYS A 1 101 ? -11.415 6.396 17.515 1.00 88.12 101 LYS A C 1
ATOM 800 O O . LYS A 1 101 ? -12.239 5.907 16.753 1.00 88.12 101 LYS A O 1
ATOM 805 N N . LEU A 1 102 ? -10.989 5.766 18.613 1.00 91.69 102 LEU A N 1
ATOM 806 C CA . LEU A 1 102 ? -11.479 4.432 18.984 1.00 91.69 102 LEU A CA 1
ATOM 807 C C . LEU A 1 102 ? -12.995 4.400 19.174 1.00 91.69 102 LEU A C 1
ATOM 809 O O . LEU A 1 102 ? -13.622 3.418 18.806 1.00 91.69 102 LEU A O 1
ATOM 813 N N . MET A 1 103 ? -13.606 5.464 19.703 1.00 92.12 103 MET A N 1
ATOM 814 C CA . MET A 1 103 ? -15.070 5.550 19.814 1.00 92.12 103 MET A CA 1
ATOM 815 C C . MET A 1 103 ? -15.767 5.692 18.459 1.00 92.12 103 MET A C 1
ATOM 817 O O . MET A 1 103 ? -16.841 5.124 18.264 1.00 92.12 103 MET A O 1
ATOM 821 N N . VAL A 1 104 ? -15.158 6.412 17.513 1.00 91.81 104 VAL A N 1
ATOM 822 C CA . VAL A 1 104 ? -15.660 6.483 16.133 1.00 91.81 104 VAL A CA 1
ATOM 823 C C . VAL A 1 104 ? -15.592 5.104 15.479 1.00 91.81 104 VAL A C 1
ATOM 825 O O . VAL A 1 104 ? -16.585 4.661 14.915 1.00 91.81 104 VAL A O 1
ATOM 828 N N . ILE A 1 105 ? -14.467 4.398 15.615 1.00 92.56 105 ILE A N 1
ATOM 829 C CA . ILE A 1 105 ? -14.294 3.041 15.076 1.00 92.56 105 ILE A CA 1
ATOM 830 C C . ILE A 1 105 ? -15.266 2.066 15.738 1.00 92.56 105 ILE A C 1
ATOM 832 O O . ILE A 1 105 ? -15.955 1.336 15.039 1.00 92.56 105 ILE A O 1
ATOM 836 N N . PHE A 1 106 ? -15.398 2.104 17.065 1.00 94.38 106 PHE A N 1
ATOM 837 C CA . PHE A 1 106 ? -16.357 1.279 17.800 1.00 94.38 106 PHE A CA 1
ATOM 838 C C . PHE A 1 106 ? -17.769 1.410 17.222 1.00 94.38 106 PHE A C 1
ATOM 840 O O . PHE A 1 106 ? -18.428 0.409 16.974 1.00 94.38 106 PHE A O 1
ATOM 847 N N . SER A 1 107 ? -18.194 2.643 16.937 1.00 93.81 107 SER A N 1
ATOM 848 C CA . SER A 1 107 ? -19.515 2.921 16.364 1.00 93.81 107 SER A CA 1
ATOM 849 C C . SER A 1 107 ? -19.667 2.433 14.915 1.00 93.81 107 SER A C 1
ATOM 851 O O . SER A 1 107 ? -20.790 2.235 14.470 1.00 93.81 107 SER A O 1
ATOM 853 N N . LYS A 1 108 ? -18.565 2.263 14.167 1.00 93.38 108 LYS A N 1
ATOM 854 C CA . LYS A 1 108 ? -18.576 1.658 12.822 1.00 93.38 108 LYS A CA 1
ATOM 855 C C . LYS A 1 108 ? -18.684 0.129 12.893 1.00 93.38 108 LYS A C 1
ATOM 857 O O . LYS A 1 108 ? -19.340 -0.466 12.048 1.00 93.38 108 LYS A O 1
ATOM 862 N N . VAL A 1 109 ? -18.034 -0.490 13.883 1.00 95.19 109 VAL A N 1
ATOM 863 C CA . VAL A 1 109 ? -17.998 -1.953 14.061 1.00 95.19 109 VAL A CA 1
ATOM 864 C C . VAL A 1 109 ? -19.285 -2.490 14.690 1.00 95.19 109 VAL A C 1
ATOM 866 O O . VAL A 1 109 ? -19.756 -3.555 14.300 1.00 95.19 109 VAL A O 1
ATOM 869 N N . ASP A 1 110 ? -19.849 -1.771 15.661 1.00 96.94 110 ASP A N 1
ATOM 870 C CA . ASP A 1 110 ? -21.119 -2.105 16.315 1.00 96.94 110 ASP A CA 1
ATOM 871 C C . ASP A 1 110 ? -22.304 -1.788 15.384 1.00 96.94 110 ASP A C 1
ATOM 873 O O . ASP A 1 110 ? -22.985 -0.769 15.508 1.00 96.94 110 ASP A O 1
ATOM 877 N N . VAL A 1 111 ? -22.520 -2.667 14.402 1.00 95.31 111 VAL A N 1
ATOM 878 C CA . VAL A 1 111 ? -23.572 -2.523 13.384 1.00 95.31 111 VAL A CA 1
ATOM 879 C C . VAL A 1 111 ? -24.964 -2.650 14.002 1.00 95.31 111 VAL A C 1
ATOM 881 O O . VAL A 1 111 ? -25.911 -2.011 13.539 1.00 95.31 111 VAL A O 1
ATOM 884 N N . ASN A 1 112 ? -25.111 -3.486 15.032 1.00 96.44 112 ASN A N 1
ATOM 885 C CA . ASN A 1 112 ? -26.400 -3.714 15.677 1.00 96.44 112 ASN A CA 1
ATOM 886 C C . ASN A 1 112 ? -26.759 -2.622 16.715 1.00 96.44 112 ASN A C 1
ATOM 888 O O . ASN A 1 112 ? -27.925 -2.509 17.100 1.00 96.44 112 ASN A O 1
ATOM 892 N N . THR A 1 113 ? -25.795 -1.778 17.102 1.00 94.75 113 THR A N 1
ATOM 893 C CA . THR A 1 113 ? -25.914 -0.637 18.027 1.00 94.75 113 THR A CA 1
ATOM 894 C C . THR A 1 113 ? -26.253 -0.993 19.482 1.00 94.75 113 THR A C 1
ATOM 896 O O . THR A 1 113 ? -26.785 -0.163 20.230 1.00 94.75 113 THR A O 1
ATOM 899 N N . ASP A 1 114 ? -25.929 -2.207 19.930 1.00 96.81 114 ASP A N 1
ATOM 900 C CA . ASP A 1 114 ? -26.132 -2.670 21.310 1.00 96.81 114 ASP A CA 1
ATOM 901 C C . ASP A 1 114 ? -25.049 -2.185 22.291 1.00 96.81 114 ASP A C 1
ATOM 903 O O . ASP A 1 114 ? -25.101 -2.488 23.492 1.00 96.81 114 ASP A O 1
ATOM 907 N N . ARG A 1 115 ? -24.101 -1.372 21.807 1.00 95.50 115 ARG A N 1
ATOM 908 C CA . ARG A 1 115 ? -22.940 -0.850 22.539 1.00 95.50 115 ARG A CA 1
ATOM 909 C C . ARG A 1 115 ? -21.969 -1.943 22.964 1.00 95.50 115 ARG A C 1
ATOM 911 O O . ARG A 1 115 ? -21.235 -1.774 23.946 1.00 95.50 115 ARG A O 1
ATOM 918 N N . ARG A 1 116 ? -21.945 -3.062 22.247 1.00 96.81 116 ARG A N 1
ATOM 919 C CA . ARG A 1 116 ? -20.987 -4.157 22.397 1.00 96.81 116 ARG A CA 1
ATOM 920 C C . ARG A 1 116 ? -20.453 -4.516 21.011 1.00 96.81 116 ARG A C 1
ATOM 922 O O . ARG A 1 116 ? -20.952 -4.070 19.995 1.00 96.81 116 ARG A O 1
ATOM 929 N N . ILE A 1 117 ? -19.370 -5.287 20.982 1.00 95.94 117 ILE A N 1
ATOM 930 C CA . ILE A 1 117 ? -18.850 -5.844 19.733 1.00 95.94 117 ILE A CA 1
ATOM 931 C C . ILE A 1 117 ? -18.851 -7.355 19.886 1.00 95.94 117 ILE A C 1
ATOM 933 O O . ILE A 1 117 ? -18.137 -7.911 20.726 1.00 95.94 117 ILE A O 1
ATOM 937 N N . SER A 1 118 ? -19.672 -8.020 19.083 1.00 97.38 118 SER A N 1
ATOM 938 C CA . SER A 1 118 ? -19.680 -9.473 18.983 1.00 97.38 118 SER A CA 1
ATOM 939 C C . SER A 1 118 ? -18.484 -9.978 18.168 1.00 97.38 118 SER A C 1
ATOM 941 O O . SER A 1 118 ? -17.916 -9.270 17.334 1.00 97.38 118 SER A O 1
ATOM 943 N N . ALA A 1 119 ? -18.116 -11.250 18.348 1.00 97.12 119 ALA A N 1
ATOM 944 C CA . ALA A 1 119 ? -17.068 -11.879 17.537 1.00 97.12 119 ALA A CA 1
ATOM 945 C C . ALA A 1 119 ? -17.388 -11.834 16.030 1.00 97.12 119 ALA A C 1
ATOM 947 O O . ALA A 1 119 ? -16.482 -11.713 15.210 1.00 97.12 119 ALA A O 1
ATOM 948 N N . LYS A 1 120 ? -18.677 -11.892 15.669 1.00 97.25 120 LYS A N 1
ATOM 949 C CA . LYS A 1 120 ? -19.135 -11.839 14.277 1.00 97.25 120 LYS A CA 1
ATOM 950 C C . LYS A 1 120 ? -18.950 -10.449 13.663 1.00 97.25 120 LYS A C 1
ATOM 952 O O . LYS A 1 120 ? -18.511 -10.357 12.522 1.00 97.25 120 LYS A O 1
ATOM 957 N N . GLU A 1 121 ? -19.249 -9.390 14.412 1.00 97.06 121 GLU A N 1
ATOM 958 C CA . GLU A 1 121 ? -19.006 -8.004 13.981 1.00 97.06 121 GLU A CA 1
ATOM 959 C C . GLU A 1 121 ? -17.513 -7.718 13.857 1.00 97.06 121 GLU A C 1
ATOM 961 O O . GLU A 1 121 ? -17.073 -7.173 12.849 1.00 97.06 121 GLU A O 1
ATOM 966 N N . MET A 1 122 ? -16.718 -8.176 14.827 1.00 95.69 122 MET A N 1
ATOM 967 C CA . MET A 1 122 ? -15.262 -8.065 14.760 1.00 95.69 122 MET A CA 1
ATOM 968 C C . MET A 1 122 ? -14.692 -8.795 13.536 1.00 95.69 122 MET A C 1
ATOM 970 O O . MET A 1 122 ? -13.860 -8.248 12.819 1.00 95.69 122 MET A O 1
ATOM 974 N N . GLN A 1 123 ? -15.154 -10.019 13.262 1.00 95.88 123 GLN A N 1
ATOM 975 C CA . GLN A 1 123 ? -14.742 -10.767 12.075 1.00 95.88 123 GLN A CA 1
ATOM 976 C C . GLN A 1 123 ? -15.121 -10.029 10.786 1.00 95.88 123 GLN A C 1
ATOM 978 O O . GLN A 1 123 ? -14.293 -9.929 9.883 1.00 95.88 123 GLN A O 1
ATOM 983 N N . HIS A 1 124 ? -16.350 -9.511 10.702 1.00 96.31 124 HIS A N 1
ATOM 984 C CA . HIS A 1 124 ? -16.802 -8.739 9.547 1.00 96.31 124 HIS A CA 1
ATOM 985 C C . HIS A 1 124 ? -15.914 -7.512 9.317 1.00 96.31 124 HIS A C 1
ATOM 987 O O . HIS A 1 124 ? -15.451 -7.304 8.201 1.00 96.31 124 HIS A O 1
ATOM 993 N N . TRP A 1 125 ? -15.607 -6.760 10.376 1.00 95.25 125 TRP A N 1
ATOM 994 C CA . TRP A 1 125 ? -14.719 -5.601 10.305 1.00 95.25 125 TRP A CA 1
ATOM 995 C C . TRP A 1 125 ? -13.318 -5.962 9.809 1.00 95.25 125 TRP A C 1
ATOM 997 O O . TRP A 1 125 ? -12.806 -5.325 8.894 1.00 95.25 125 TRP A O 1
ATOM 1007 N N . ILE A 1 126 ? -12.706 -7.015 10.360 1.00 92.94 126 ILE A N 1
ATOM 1008 C CA . ILE A 1 126 ? -11.373 -7.466 9.929 1.00 92.94 126 ILE A CA 1
ATOM 1009 C C . ILE A 1 126 ? -11.388 -7.860 8.446 1.00 92.94 126 ILE A C 1
ATOM 1011 O O . ILE A 1 126 ? -10.462 -7.519 7.710 1.00 92.94 126 ILE A O 1
ATOM 1015 N N . MET A 1 127 ? -12.430 -8.564 7.991 1.00 94.06 127 MET A N 1
ATOM 1016 C CA . MET A 1 127 ? -12.576 -8.939 6.581 1.00 94.06 127 MET A CA 1
ATOM 1017 C C . MET A 1 127 ? -12.738 -7.715 5.676 1.00 94.06 127 MET A C 1
ATOM 1019 O O . MET A 1 127 ? -12.073 -7.634 4.645 1.00 94.06 127 MET A O 1
ATOM 1023 N N . GLU A 1 128 ? -13.585 -6.765 6.069 1.00 93.94 128 GLU A N 1
ATOM 1024 C CA . GLU A 1 128 ? -13.799 -5.509 5.348 1.00 93.94 128 GLU A CA 1
ATOM 1025 C C . GLU A 1 128 ? -12.492 -4.722 5.225 1.00 93.94 128 GLU A C 1
ATOM 1027 O O . GLU A 1 128 ? -12.090 -4.366 4.118 1.00 93.94 128 GLU A O 1
ATOM 1032 N N . LYS A 1 129 ? -11.759 -4.550 6.329 1.00 93.19 129 LYS A N 1
ATOM 1033 C CA . LYS A 1 129 ? -10.483 -3.834 6.313 1.00 93.19 129 LYS A CA 1
ATOM 1034 C C . LYS A 1 129 ? -9.390 -4.532 5.526 1.00 93.19 129 LYS A C 1
ATOM 1036 O O . LYS A 1 129 ? -8.674 -3.880 4.772 1.00 93.19 129 LYS A O 1
ATOM 1041 N N . THR A 1 130 ? -9.296 -5.854 5.623 1.00 90.75 130 THR A N 1
ATOM 1042 C CA . THR A 1 130 ? -8.345 -6.623 4.806 1.00 90.75 130 THR A CA 1
ATOM 1043 C C . THR A 1 130 ? -8.632 -6.428 3.312 1.00 90.75 130 THR A C 1
ATOM 1045 O O . THR A 1 130 ? -7.705 -6.281 2.516 1.00 90.75 130 THR A O 1
ATOM 1048 N N . ALA A 1 131 ? -9.910 -6.378 2.920 1.00 91.81 131 ALA A N 1
ATOM 1049 C CA . ALA A 1 131 ? -10.296 -6.131 1.534 1.00 91.81 131 ALA A CA 1
ATOM 1050 C C . ALA A 1 131 ? -9.972 -4.696 1.086 1.00 91.81 131 ALA A C 1
ATOM 1052 O O . ALA A 1 131 ? -9.478 -4.511 -0.026 1.00 91.81 131 ALA A O 1
ATOM 1053 N N . GLU A 1 132 ? -10.211 -3.695 1.943 1.00 91.00 132 GLU A N 1
ATOM 1054 C CA . GLU A 1 132 ? -9.830 -2.300 1.681 1.00 91.00 132 GLU A CA 1
ATOM 1055 C C . GLU A 1 132 ? -8.321 -2.169 1.432 1.00 91.00 132 GLU A C 1
ATOM 1057 O O . GLU A 1 132 ? -7.928 -1.602 0.412 1.00 91.00 132 GLU A O 1
ATOM 1062 N N . HIS A 1 133 ? -7.487 -2.751 2.301 1.00 87.81 133 HIS A N 1
ATOM 1063 C CA . HIS A 1 133 ? -6.028 -2.737 2.144 1.00 87.81 133 HIS A CA 1
ATOM 1064 C C . HIS A 1 133 ? -5.572 -3.386 0.845 1.00 87.81 133 HIS A C 1
ATOM 1066 O O . HIS A 1 133 ? -4.738 -2.833 0.132 1.00 87.81 133 HIS A O 1
ATOM 1072 N N . PHE A 1 134 ? -6.144 -4.541 0.502 1.00 87.88 134 PHE A N 1
ATOM 1073 C CA . PHE A 1 134 ? -5.804 -5.216 -0.744 1.00 87.88 134 PHE A CA 1
ATOM 1074 C C . PHE A 1 134 ? -6.144 -4.353 -1.968 1.00 87.88 134 PHE A C 1
ATOM 1076 O O . PHE A 1 134 ? -5.354 -4.253 -2.906 1.00 87.88 134 PHE A O 1
ATOM 1083 N N . GLN A 1 135 ? -7.306 -3.695 -1.966 1.00 90.44 135 GLN A N 1
ATOM 1084 C CA . GLN A 1 135 ? -7.711 -2.813 -3.063 1.00 90.44 135 GLN A CA 1
ATOM 1085 C C . GLN A 1 135 ? -6.832 -1.563 -3.171 1.00 90.44 135 GLN A C 1
ATOM 1087 O O . GLN A 1 135 ? -6.523 -1.131 -4.284 1.00 90.44 135 GLN A O 1
ATOM 1092 N N . GLU A 1 136 ? -6.438 -0.989 -2.038 1.00 87.75 136 GLU A N 1
ATOM 1093 C CA . GLU A 1 136 ? -5.523 0.149 -1.974 1.00 87.75 136 GLU A CA 1
ATOM 1094 C C . GLU A 1 136 ? -4.146 -0.223 -2.530 1.00 87.75 136 GLU A C 1
ATOM 1096 O O . GLU A 1 136 ? -3.697 0.417 -3.480 1.00 87.75 136 GLU A O 1
ATOM 1101 N N . ALA A 1 137 ? -3.573 -1.346 -2.085 1.00 85.06 137 ALA A N 1
ATOM 1102 C CA . ALA A 1 137 ? -2.309 -1.869 -2.601 1.00 85.06 137 ALA A CA 1
ATOM 1103 C C . ALA A 1 137 ? -2.358 -2.123 -4.119 1.00 85.06 137 ALA A C 1
ATOM 1105 O O . ALA A 1 137 ? -1.445 -1.750 -4.852 1.00 85.06 137 ALA A O 1
ATOM 1106 N N . VAL A 1 138 ? -3.452 -2.696 -4.638 1.00 85.69 138 VAL A N 1
ATOM 1107 C CA . VAL A 1 138 ? -3.630 -2.890 -6.090 1.00 85.69 138 VAL A CA 1
ATOM 1108 C C . VAL A 1 138 ? -3.680 -1.555 -6.839 1.00 85.69 138 VAL A C 1
ATOM 1110 O O . VAL A 1 138 ? -3.164 -1.452 -7.954 1.00 85.69 138 VAL A O 1
ATOM 1113 N N . LYS A 1 139 ? -4.328 -0.532 -6.275 1.00 87.62 139 LYS A N 1
ATOM 1114 C CA . LYS A 1 139 ? -4.438 0.789 -6.904 1.00 87.62 139 LYS A CA 1
ATOM 1115 C C . LYS A 1 139 ? -3.092 1.514 -6.916 1.00 87.62 139 LYS A C 1
ATOM 1117 O O . LYS A 1 139 ? -2.735 2.067 -7.953 1.00 87.62 139 LYS A O 1
ATOM 1122 N N . GLU A 1 140 ? -2.371 1.499 -5.802 1.00 83.69 140 GLU A N 1
ATOM 1123 C CA . GLU A 1 140 ? -1.045 2.109 -5.668 1.00 83.69 140 GLU A CA 1
ATOM 1124 C C . GLU A 1 140 ? -0.029 1.417 -6.576 1.00 83.69 140 GLU A C 1
ATOM 1126 O O . GLU A 1 140 ? 0.636 2.079 -7.371 1.00 83.69 140 GLU A O 1
ATOM 1131 N N . ASN A 1 141 ? -0.010 0.080 -6.587 1.00 82.88 141 ASN A N 1
ATOM 1132 C CA . ASN A 1 141 ? 0.888 -0.684 -7.452 1.00 82.88 141 ASN A CA 1
ATOM 1133 C C . ASN A 1 141 ? 0.668 -0.391 -8.938 1.00 82.88 141 ASN A C 1
ATOM 1135 O O . ASN A 1 141 ? 1.635 -0.332 -9.687 1.00 82.88 141 ASN A O 1
ATOM 1139 N N . LYS A 1 142 ? -0.570 -0.143 -9.388 1.00 83.25 142 LYS A N 1
ATOM 1140 C CA . LYS A 1 142 ? -0.825 0.264 -10.784 1.00 83.25 142 LYS A CA 1
ATOM 1141 C C . LYS A 1 142 ? -0.186 1.605 -11.142 1.00 83.25 142 LYS A C 1
ATOM 1143 O O . LYS A 1 142 ? 0.177 1.802 -12.299 1.00 83.25 142 LYS A O 1
ATOM 1148 N N . LEU A 1 143 ? -0.107 2.536 -10.191 1.00 82.81 143 LEU A N 1
ATOM 1149 C CA . LEU A 1 143 ? 0.527 3.836 -10.405 1.00 82.81 143 LEU A CA 1
ATOM 1150 C C . LEU A 1 143 ? 2.050 3.695 -10.404 1.00 82.81 143 LEU A C 1
ATOM 1152 O O . LEU A 1 143 ? 2.689 4.184 -11.332 1.00 82.81 143 LEU A O 1
ATOM 1156 N N . HIS A 1 144 ? 2.606 2.969 -9.431 1.00 80.75 144 HIS A N 1
ATOM 1157 C CA . HIS A 1 144 ? 4.046 2.712 -9.356 1.00 80.75 144 HIS A CA 1
ATOM 1158 C C . HIS A 1 144 ? 4.552 1.932 -10.570 1.00 80.75 144 HIS A C 1
ATOM 1160 O O . HIS A 1 144 ? 5.570 2.297 -11.145 1.00 80.75 144 HIS A O 1
ATOM 1166 N N . PHE A 1 145 ? 3.808 0.918 -11.021 1.00 83.94 145 PHE A N 1
ATOM 1167 C CA . PHE A 1 145 ? 4.184 0.124 -12.189 1.00 83.94 145 PHE A CA 1
ATOM 1168 C C . PHE A 1 145 ? 4.282 0.989 -13.452 1.00 83.94 145 PHE A C 1
ATOM 1170 O O . PHE A 1 145 ? 5.288 0.953 -14.144 1.00 83.94 145 PHE A O 1
ATOM 1177 N N . ARG A 1 146 ? 3.304 1.869 -13.699 1.00 83.38 146 ARG A N 1
ATOM 1178 C CA . ARG A 1 146 ? 3.343 2.816 -14.832 1.00 83.38 146 ARG A CA 1
ATOM 1179 C C . ARG A 1 146 ? 4.471 3.842 -14.754 1.00 83.38 146 ARG A C 1
ATOM 1181 O O . ARG A 1 146 ? 4.827 4.424 -15.770 1.00 83.38 146 ARG A O 1
ATOM 1188 N N . ALA A 1 147 ? 4.988 4.131 -13.561 1.00 82.38 147 ALA A N 1
ATOM 1189 C CA . ALA A 1 147 ? 6.117 5.042 -13.419 1.00 82.38 147 ALA A CA 1
ATOM 1190 C C . ALA A 1 147 ? 7.429 4.404 -13.902 1.00 82.38 147 ALA A C 1
ATOM 1192 O O . ALA A 1 147 ? 8.334 5.135 -14.301 1.00 82.38 147 ALA A O 1
ATOM 1193 N N . VAL A 1 148 ? 7.526 3.071 -13.874 1.00 81.88 148 VAL A N 1
ATOM 1194 C CA . VAL A 1 148 ? 8.707 2.306 -14.306 1.00 81.88 148 VAL A CA 1
ATOM 1195 C C . VAL A 1 148 ? 8.538 1.593 -15.650 1.00 81.88 148 VAL A C 1
ATOM 1197 O O . VAL A 1 148 ? 9.542 1.176 -16.211 1.00 81.88 148 VAL A O 1
ATOM 1200 N N . ASP A 1 149 ? 7.312 1.517 -16.169 1.00 86.38 149 ASP A N 1
ATOM 1201 C CA . ASP A 1 149 ? 6.929 1.018 -17.499 1.00 86.38 149 ASP A CA 1
ATOM 1202 C C . ASP A 1 149 ? 6.530 2.210 -18.409 1.00 86.38 149 ASP A C 1
ATOM 1204 O O . ASP A 1 149 ? 5.345 2.561 -18.506 1.00 86.38 149 ASP A O 1
ATOM 1208 N N . PRO A 1 150 ? 7.508 2.944 -18.984 1.00 84.69 150 PRO A N 1
ATOM 1209 C CA . PRO A 1 150 ? 7.245 4.087 -19.855 1.00 84.69 150 PRO A CA 1
ATOM 1210 C C . PRO A 1 150 ? 6.711 3.698 -21.239 1.00 84.69 150 PRO A C 1
ATOM 1212 O O . PRO A 1 150 ? 6.070 4.543 -21.875 1.00 84.69 150 PRO A O 1
ATOM 1215 N N . ASP A 1 151 ? 6.988 2.487 -21.732 1.00 87.81 151 ASP A N 1
ATOM 1216 C CA . ASP A 1 151 ? 6.486 2.026 -23.029 1.00 87.81 151 ASP A CA 1
ATOM 1217 C C . ASP A 1 151 ? 5.045 1.478 -22.952 1.00 87.81 151 ASP A C 1
ATOM 1219 O O . ASP A 1 151 ? 4.302 1.531 -23.940 1.00 87.81 151 ASP A O 1
ATOM 1223 N N . GLY A 1 152 ? 4.603 1.104 -21.749 1.00 87.44 152 GLY A N 1
ATOM 1224 C CA . GLY A 1 152 ? 3.247 0.688 -21.431 1.00 87.44 152 GLY A CA 1
ATOM 1225 C C . GLY A 1 152 ? 2.913 -0.718 -21.918 1.00 87.44 152 GLY A C 1
ATOM 1226 O O . GLY A 1 152 ? 1.726 -1.007 -22.124 1.00 87.44 152 GLY A O 1
ATOM 1227 N N . ASP A 1 153 ? 3.913 -1.572 -22.148 1.00 90.50 153 ASP A N 1
ATOM 1228 C CA . ASP A 1 153 ? 3.719 -2.943 -22.622 1.00 90.50 153 ASP A CA 1
ATOM 1229 C C . ASP A 1 153 ? 3.266 -3.917 -21.511 1.00 90.50 153 ASP A C 1
ATOM 1231 O O . ASP A 1 153 ? 2.851 -5.050 -21.790 1.00 90.50 153 ASP A O 1
ATOM 1235 N N . GLY A 1 154 ? 3.260 -3.457 -20.253 1.00 87.75 154 GLY A N 1
ATOM 1236 C CA . GLY A 1 154 ? 2.858 -4.235 -19.085 1.00 87.75 154 GLY A CA 1
ATOM 1237 C C . GLY A 1 154 ? 3.983 -5.062 -18.462 1.00 87.75 154 GLY A C 1
ATOM 1238 O O . GLY A 1 154 ? 3.718 -5.830 -17.533 1.00 87.75 154 GLY A O 1
ATOM 1239 N N . HIS A 1 155 ? 5.212 -4.911 -18.942 1.00 88.56 155 HIS A N 1
ATOM 1240 C CA . HIS A 1 155 ? 6.438 -5.464 -18.390 1.00 88.56 155 HIS A CA 1
ATOM 1241 C C . HIS A 1 155 ? 7.388 -4.314 -18.033 1.00 88.56 155 HIS A C 1
ATOM 1243 O O . HIS A 1 155 ? 7.164 -3.160 -18.362 1.00 88.56 155 HIS A O 1
ATOM 1249 N N . VAL A 1 156 ? 8.432 -4.620 -17.264 1.00 85.50 156 VAL A N 1
ATOM 1250 C CA . VAL A 1 156 ? 9.497 -3.655 -16.973 1.00 85.50 156 VAL A CA 1
ATOM 1251 C C . VAL A 1 156 ? 10.791 -4.295 -17.422 1.00 85.50 156 VAL A C 1
ATOM 1253 O O . VAL A 1 156 ? 11.255 -5.273 -16.822 1.00 85.50 156 VAL A O 1
ATOM 1256 N N . SER A 1 157 ? 11.356 -3.773 -18.502 1.00 86.69 157 SER A N 1
ATOM 1257 C CA . SER A 1 157 ? 12.646 -4.219 -19.006 1.00 86.69 157 SER A CA 1
ATOM 1258 C C . SER A 1 157 ? 13.782 -3.768 -18.084 1.00 86.69 157 SER A C 1
ATOM 1260 O O . SER A 1 157 ? 13.677 -2.813 -17.308 1.00 86.69 157 SER A O 1
ATOM 1262 N N . TRP A 1 158 ? 14.922 -4.454 -18.177 1.00 84.38 158 TRP A N 1
ATOM 1263 C CA . TRP A 1 158 ? 16.105 -4.087 -17.397 1.00 84.38 158 TRP A CA 1
ATOM 1264 C C . TRP A 1 158 ? 16.595 -2.667 -17.711 1.00 84.38 158 TRP A C 1
ATOM 1266 O O . TRP A 1 158 ? 17.092 -1.967 -16.828 1.00 84.38 158 TRP A O 1
ATOM 1276 N N . ASP A 1 159 ? 16.456 -2.235 -18.963 1.00 86.31 159 ASP A N 1
ATOM 1277 C CA . ASP A 1 159 ? 16.861 -0.901 -19.395 1.00 86.31 159 ASP A CA 1
ATOM 1278 C C . ASP A 1 159 ? 15.953 0.179 -18.807 1.00 86.31 159 ASP A C 1
ATOM 1280 O O . ASP A 1 159 ? 16.462 1.153 -18.254 1.00 86.31 159 ASP A O 1
ATOM 1284 N N . GLU A 1 160 ? 14.638 -0.028 -18.809 1.00 85.62 160 GLU A N 1
ATOM 1285 C CA . GLU A 1 160 ? 13.684 0.890 -18.174 1.00 85.62 160 GLU A CA 1
ATOM 1286 C C . GLU A 1 160 ? 13.905 0.991 -16.667 1.00 85.62 160 GLU A C 1
ATOM 1288 O O . GLU A 1 160 ? 13.988 2.097 -16.121 1.00 85.62 160 GLU A O 1
ATOM 1293 N N . TYR A 1 161 ? 14.094 -0.156 -16.004 1.00 83.00 161 TYR A N 1
ATOM 1294 C CA . TYR A 1 161 ? 14.397 -0.185 -14.580 1.00 83.00 161 TYR A CA 1
ATOM 1295 C C . TYR A 1 161 ? 15.672 0.605 -14.265 1.00 83.00 161 TYR A C 1
ATOM 1297 O O . TYR A 1 161 ? 15.662 1.457 -13.378 1.00 83.00 161 TYR A O 1
ATOM 1305 N N . LYS A 1 162 ? 16.764 0.381 -15.014 1.00 83.31 162 LYS A N 1
ATOM 1306 C CA . LYS A 1 162 ? 18.030 1.114 -14.838 1.00 83.31 162 LYS A CA 1
ATOM 1307 C C . LYS A 1 162 ? 17.862 2.619 -15.025 1.00 83.31 162 LYS A C 1
ATOM 1309 O O . LYS A 1 162 ? 18.389 3.377 -14.212 1.00 83.31 162 LYS A O 1
ATOM 1314 N N . VAL A 1 163 ? 17.155 3.045 -16.075 1.00 87.06 163 VAL A N 1
ATOM 1315 C CA . VAL A 1 163 ? 16.907 4.466 -16.368 1.00 87.06 163 VAL A CA 1
ATOM 1316 C C . VAL A 1 163 ? 16.219 5.136 -15.184 1.00 87.06 163 VAL A C 1
ATOM 1318 O O . VAL A 1 163 ? 16.720 6.135 -14.667 1.00 87.06 163 VAL A O 1
ATOM 1321 N N . LYS A 1 164 ? 15.111 4.562 -14.705 1.00 85.56 164 LYS A N 1
ATOM 1322 C CA . LYS A 1 164 ? 14.357 5.131 -13.583 1.00 85.56 164 LYS A CA 1
ATOM 1323 C C . LYS A 1 164 ? 15.115 5.054 -12.269 1.00 85.56 164 LYS A C 1
ATOM 1325 O O . LYS A 1 164 ? 15.168 6.044 -11.542 1.00 85.56 164 LYS A O 1
ATOM 1330 N N . PHE A 1 165 ? 15.755 3.924 -11.993 1.00 84.00 165 PHE A N 1
ATOM 1331 C CA . PHE A 1 165 ? 16.548 3.739 -10.788 1.00 84.00 165 PHE A CA 1
ATOM 1332 C C . PHE A 1 165 ? 17.665 4.791 -10.687 1.00 84.00 165 PHE A C 1
ATOM 1334 O O . PHE A 1 165 ? 17.763 5.489 -9.679 1.00 84.00 165 PHE A O 1
ATOM 1341 N N . LEU A 1 166 ? 18.460 4.979 -11.744 1.00 84.25 166 LEU A N 1
ATOM 1342 C CA . LEU A 1 166 ? 19.522 5.988 -11.750 1.00 84.25 166 LEU A CA 1
ATOM 1343 C C . LEU A 1 166 ? 18.962 7.418 -11.717 1.00 84.25 166 LEU A C 1
ATOM 1345 O O . LEU A 1 166 ? 19.533 8.271 -11.036 1.00 84.25 166 LEU A O 1
ATOM 1349 N N . ALA A 1 167 ? 17.820 7.678 -12.362 1.00 86.12 167 ALA A N 1
ATOM 1350 C CA . ALA A 1 167 ? 17.149 8.972 -12.266 1.00 86.12 167 ALA A CA 1
ATOM 1351 C C . ALA A 1 167 ? 16.763 9.329 -10.817 1.00 86.12 167 ALA A C 1
ATOM 1353 O O . ALA A 1 167 ? 16.977 10.464 -10.394 1.00 86.12 167 ALA A O 1
ATOM 1354 N N . SER A 1 168 ? 16.294 8.366 -10.009 1.00 82.50 168 SER A N 1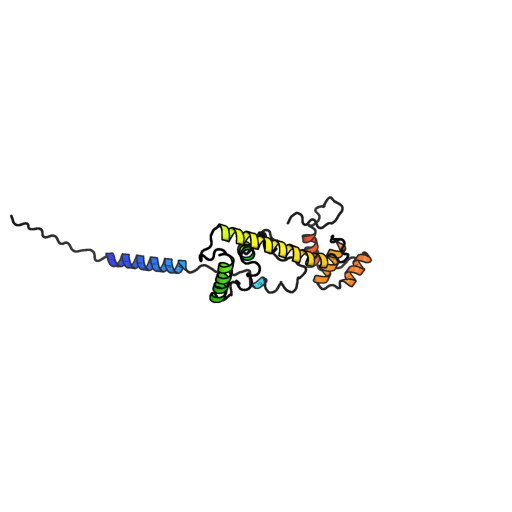
ATOM 1355 C CA . SER A 1 168 ? 16.031 8.617 -8.577 1.00 82.50 168 SER A CA 1
ATOM 1356 C C . SER A 1 168 ? 17.272 8.884 -7.739 1.00 82.50 168 SER A C 1
ATOM 1358 O O . SER A 1 168 ? 17.172 9.5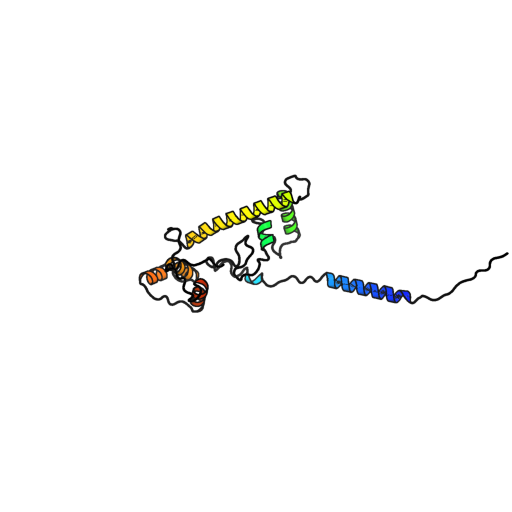00 -6.685 1.00 82.50 168 SER A O 1
ATOM 1360 N N . LYS A 1 169 ? 18.450 8.460 -8.205 1.00 81.88 169 LYS A N 1
ATOM 1361 C CA . LYS A 1 169 ? 19.735 8.781 -7.571 1.00 81.88 169 LYS A CA 1
ATOM 1362 C C . LYS A 1 169 ? 20.305 10.130 -8.028 1.00 81.88 169 LYS A C 1
ATOM 1364 O O . LYS A 1 169 ? 21.420 10.476 -7.659 1.00 81.88 169 LYS A O 1
ATOM 1369 N N . GLY A 1 170 ? 19.537 10.911 -8.794 1.00 83.00 170 GLY A N 1
ATOM 1370 C CA . GLY A 1 170 ? 19.891 12.269 -9.213 1.00 83.00 170 GLY A CA 1
ATOM 1371 C C . GLY A 1 170 ? 20.587 12.361 -10.572 1.00 83.00 170 GLY A C 1
ATOM 1372 O O . GLY A 1 170 ? 20.991 13.452 -10.975 1.00 83.00 170 GLY A O 1
ATOM 1373 N N . HIS A 1 171 ? 20.720 11.251 -11.299 1.00 83.88 171 HIS A N 1
ATOM 1374 C CA . HIS A 1 171 ? 21.235 11.272 -12.666 1.00 83.88 171 HIS A CA 1
ATOM 1375 C C . HIS A 1 171 ? 20.164 11.754 -13.660 1.00 83.88 171 HIS A C 1
ATOM 1377 O O . HIS A 1 171 ? 18.962 11.609 -13.442 1.00 83.88 171 HIS A O 1
ATOM 1383 N N . ASN A 1 172 ? 20.588 12.320 -14.790 1.00 87.31 172 ASN A N 1
ATOM 1384 C CA . ASN A 1 172 ? 19.659 12.788 -15.813 1.00 87.31 172 ASN A CA 1
ATOM 1385 C C . ASN A 1 172 ? 19.105 11.610 -16.627 1.00 87.31 172 ASN A C 1
ATOM 1387 O O . ASN A 1 172 ? 19.845 10.941 -17.349 1.00 87.31 172 ASN A O 1
ATOM 1391 N N . GLU A 1 173 ? 17.789 11.401 -16.558 1.00 87.69 173 GLU A N 1
ATOM 1392 C CA . GLU A 1 173 ? 17.076 10.321 -17.253 1.00 87.69 173 GLU A CA 1
ATOM 1393 C C . GLU A 1 173 ? 17.417 10.245 -18.752 1.00 87.69 173 GLU A C 1
ATOM 1395 O O . GLU A 1 173 ? 17.595 9.158 -19.299 1.00 87.69 173 GLU A O 1
ATOM 1400 N N . ARG A 1 174 ? 17.571 11.400 -19.417 1.00 88.38 174 ARG A N 1
ATOM 1401 C CA . ARG A 1 174 ? 17.882 11.460 -20.854 1.00 88.38 174 ARG A CA 1
ATOM 1402 C C . ARG A 1 174 ? 19.299 10.996 -21.164 1.00 88.38 174 ARG A C 1
ATOM 1404 O O . ARG A 1 174 ? 19.487 10.248 -22.114 1.00 88.38 174 ARG A O 1
ATOM 1411 N N . GLU A 1 175 ? 20.271 11.411 -20.356 1.00 88.56 175 GLU A N 1
ATOM 1412 C CA . GLU A 1 175 ? 21.677 11.025 -20.532 1.00 88.56 175 GLU A CA 1
ATOM 1413 C C . GLU A 1 175 ? 21.854 9.520 -20.315 1.00 88.56 175 GLU A C 1
ATOM 1415 O O . GLU A 1 175 ? 22.560 8.862 -21.074 1.00 88.56 175 GLU A O 1
ATOM 1420 N N . ILE A 1 176 ? 21.147 8.952 -19.334 1.00 86.75 176 ILE A N 1
ATOM 1421 C CA . ILE A 1 176 ? 21.151 7.507 -19.085 1.00 86.75 176 ILE A CA 1
ATOM 1422 C C . ILE A 1 176 ? 20.528 6.751 -20.261 1.00 86.75 176 ILE A C 1
ATOM 1424 O O . ILE A 1 176 ? 21.096 5.766 -20.732 1.00 86.75 176 ILE A O 1
ATOM 1428 N N . ALA A 1 177 ? 19.370 7.205 -20.746 1.00 87.62 177 ALA A N 1
ATOM 1429 C CA . ALA A 1 177 ? 18.693 6.578 -21.876 1.00 87.62 177 ALA A CA 1
ATOM 1430 C C . ALA A 1 177 ? 19.544 6.639 -23.159 1.00 87.62 177 ALA A C 1
ATOM 1432 O O . ALA A 1 177 ? 19.605 5.663 -23.908 1.00 87.62 177 ALA A O 1
ATOM 1433 N N . GLU A 1 178 ? 20.236 7.756 -23.401 1.00 89.38 178 GLU A N 1
ATOM 1434 C CA . GLU A 1 178 ? 21.179 7.905 -24.514 1.00 89.38 178 GLU A CA 1
ATOM 1435 C C . GLU A 1 178 ? 22.392 6.979 -24.368 1.00 89.38 178 GLU A C 1
ATOM 1437 O O . GLU A 1 178 ? 22.734 6.283 -25.324 1.00 89.38 178 GLU A O 1
ATOM 1442 N N . ALA A 1 179 ? 22.989 6.894 -23.178 1.00 87.44 179 ALA A N 1
ATOM 1443 C CA . ALA A 1 179 ? 24.106 5.991 -22.909 1.00 87.44 179 ALA A CA 1
ATOM 1444 C C . ALA A 1 179 ? 23.719 4.517 -23.117 1.00 87.44 179 ALA A C 1
ATOM 1446 O O . ALA A 1 179 ? 24.444 3.773 -23.775 1.00 87.44 179 ALA A O 1
ATOM 1447 N N . ILE A 1 180 ? 22.542 4.097 -22.636 1.00 84.88 180 ILE A N 1
ATOM 1448 C CA . ILE A 1 180 ? 22.030 2.733 -22.847 1.00 84.88 180 ILE A CA 1
ATOM 1449 C C . ILE A 1 180 ? 21.812 2.463 -24.337 1.00 84.88 180 ILE A C 1
ATOM 1451 O O . ILE A 1 180 ? 22.242 1.426 -24.843 1.00 84.88 180 ILE A O 1
ATOM 1455 N N . LYS A 1 181 ? 21.210 3.413 -25.063 1.00 87.62 181 LYS A N 1
ATOM 1456 C CA . LYS A 1 181 ? 21.003 3.311 -26.513 1.00 87.62 181 LYS A CA 1
ATOM 1457 C C . LYS A 1 181 ? 22.321 3.203 -27.288 1.00 87.62 181 LYS A C 1
ATOM 1459 O O . LYS A 1 181 ? 22.374 2.505 -28.298 1.00 87.62 181 LYS A O 1
ATOM 1464 N N . ASN A 1 182 ? 23.369 3.880 -26.828 1.00 88.25 182 ASN A N 1
ATOM 1465 C CA . ASN A 1 182 ? 24.699 3.840 -27.433 1.00 88.25 182 ASN A CA 1
ATOM 1466 C C . ASN A 1 182 ? 25.551 2.648 -26.953 1.00 88.25 182 ASN A C 1
ATOM 1468 O O . ASN A 1 182 ? 26.686 2.504 -27.405 1.00 88.25 182 ASN A O 1
ATOM 1472 N N . HIS A 1 183 ? 25.020 1.789 -26.072 1.00 82.75 183 HIS A N 1
ATOM 1473 C CA . HIS A 1 183 ? 25.753 0.703 -25.410 1.00 82.75 183 HIS A CA 1
ATOM 1474 C C . HIS A 1 183 ? 26.997 1.183 -24.639 1.00 82.75 183 HIS A C 1
ATOM 1476 O O . HIS A 1 183 ? 28.020 0.499 -24.594 1.00 82.75 183 HIS A O 1
ATOM 1482 N N . GLU A 1 184 ? 26.916 2.368 -24.037 1.00 81.69 184 GLU A N 1
ATOM 1483 C CA . GLU A 1 184 ? 27.978 2.946 -23.220 1.00 81.69 184 GLU A CA 1
ATOM 1484 C C . GLU A 1 184 ? 27.923 2.413 -21.780 1.00 81.69 184 GLU A C 1
ATOM 1486 O O . GLU A 1 184 ? 26.853 2.240 -21.190 1.00 81.69 184 GLU A O 1
ATOM 1491 N N . GLU A 1 185 ? 29.094 2.163 -21.191 1.00 74.50 185 GLU A N 1
ATOM 1492 C CA . GLU A 1 185 ? 29.196 1.797 -19.779 1.00 74.50 185 GLU A CA 1
ATOM 1493 C C . GLU A 1 185 ? 28.919 3.015 -18.894 1.00 74.50 185 GLU A C 1
ATOM 1495 O O . GLU A 1 185 ? 29.671 3.994 -18.876 1.00 74.50 185 GLU A O 1
ATOM 1500 N N . LEU A 1 186 ? 27.845 2.931 -18.112 1.00 75.31 186 LEU A N 1
ATOM 1501 C CA . LEU A 1 186 ? 27.518 3.930 -17.106 1.00 75.31 186 LEU A CA 1
ATOM 1502 C C . LEU A 1 186 ? 28.476 3.786 -15.921 1.00 75.31 186 LEU A C 1
ATOM 1504 O O . LEU A 1 186 ? 28.518 2.748 -15.260 1.00 75.31 186 LEU A O 1
ATOM 1508 N N . LYS A 1 187 ? 29.232 4.848 -15.630 1.00 73.06 187 LYS A N 1
ATOM 1509 C CA . LYS A 1 187 ? 30.007 4.942 -14.390 1.00 73.06 187 LYS A CA 1
ATOM 1510 C C . LYS A 1 187 ? 29.057 5.279 -13.258 1.00 73.06 187 LYS A C 1
ATOM 1512 O O . LYS A 1 187 ? 28.487 6.365 -13.225 1.00 73.06 187 LYS A O 1
ATOM 1517 N N . VAL A 1 188 ? 28.899 4.325 -12.362 1.00 77.56 188 VAL A N 1
ATOM 1518 C CA . VAL A 1 188 ? 27.952 4.379 -11.260 1.00 77.56 188 VAL A CA 1
ATOM 1519 C C . VAL A 1 188 ? 28.733 4.210 -9.960 1.00 77.56 188 VAL A C 1
ATOM 1521 O O . VAL A 1 188 ? 29.701 3.447 -9.925 1.00 77.56 188 VAL A O 1
ATOM 1524 N N . ASP A 1 189 ? 28.347 4.944 -8.918 1.00 77.69 189 ASP A N 1
ATOM 1525 C CA . ASP A 1 189 ? 29.015 4.891 -7.616 1.00 77.69 189 ASP A CA 1
ATOM 1526 C C . ASP A 1 189 ? 28.971 3.478 -7.012 1.00 77.69 189 ASP A C 1
ATOM 1528 O O . ASP A 1 189 ? 28.035 2.711 -7.255 1.00 77.69 189 ASP A O 1
ATOM 1532 N N . GLU A 1 190 ? 29.967 3.128 -6.190 1.00 77.25 190 GLU A N 1
ATOM 1533 C CA . GLU A 1 190 ? 30.080 1.789 -5.585 1.00 77.25 190 GLU A CA 1
ATOM 1534 C C . GLU A 1 190 ? 28.830 1.398 -4.781 1.00 77.25 190 GLU A C 1
ATOM 1536 O O . GLU A 1 190 ? 28.390 0.251 -4.845 1.00 77.25 190 GLU A O 1
ATOM 1541 N N . GLU A 1 191 ? 28.213 2.350 -4.073 1.00 75.44 191 GLU A N 1
ATOM 1542 C CA . GLU A 1 191 ? 26.978 2.124 -3.312 1.00 75.44 191 GLU A CA 1
ATOM 1543 C C . GLU A 1 191 ? 25.812 1.727 -4.225 1.00 75.44 191 GLU A C 1
ATOM 1545 O O . GLU A 1 191 ? 25.077 0.774 -3.950 1.00 75.44 191 GLU A O 1
ATOM 1550 N N . ILE A 1 192 ? 25.679 2.408 -5.361 1.00 74.88 192 ILE A N 1
ATOM 1551 C CA . ILE A 1 192 ? 24.647 2.088 -6.336 1.00 74.88 192 ILE A CA 1
ATOM 1552 C C . ILE A 1 192 ? 24.948 0.738 -7.013 1.00 74.88 192 ILE A C 1
ATOM 1554 O O . ILE A 1 192 ? 24.037 -0.066 -7.224 1.00 74.88 192 ILE A O 1
ATOM 1558 N N . ALA A 1 193 ? 26.215 0.452 -7.321 1.00 74.62 193 ALA A N 1
ATOM 1559 C CA . ALA A 1 193 ? 26.624 -0.833 -7.884 1.00 74.62 193 ALA A CA 1
ATOM 1560 C C . ALA A 1 193 ? 26.306 -2.004 -6.932 1.00 74.62 193 ALA A C 1
ATOM 1562 O O . ALA A 1 193 ? 25.805 -3.042 -7.372 1.00 74.62 193 ALA A O 1
ATOM 1563 N N . LEU A 1 194 ? 26.524 -1.828 -5.623 1.00 73.81 194 LEU A N 1
ATOM 1564 C CA . LEU A 1 194 ? 26.125 -2.799 -4.599 1.00 73.81 194 LEU A CA 1
ATOM 1565 C C . LEU A 1 194 ? 24.605 -2.987 -4.553 1.00 73.81 194 LEU A C 1
ATOM 1567 O O . LEU A 1 194 ? 24.136 -4.121 -4.461 1.00 73.81 194 LEU A O 1
ATOM 1571 N N . HIS A 1 195 ? 23.830 -1.908 -4.683 1.00 74.75 195 HIS A N 1
ATOM 1572 C CA . HIS A 1 195 ? 22.371 -1.996 -4.748 1.00 74.75 195 HIS A CA 1
ATOM 1573 C C . HIS A 1 195 ? 21.899 -2.810 -5.964 1.00 74.75 195 HIS A C 1
ATOM 1575 O O . HIS A 1 195 ? 21.039 -3.681 -5.834 1.00 74.75 195 HIS A O 1
ATOM 1581 N N . PHE A 1 196 ? 22.511 -2.609 -7.136 1.00 71.19 196 PHE A N 1
ATOM 1582 C CA . PHE A 1 196 ? 22.235 -3.432 -8.318 1.00 71.19 196 PHE A CA 1
ATOM 1583 C C . PHE A 1 196 ? 22.556 -4.917 -8.088 1.00 71.19 196 PHE A C 1
ATOM 1585 O O . PHE A 1 196 ? 21.778 -5.779 -8.502 1.00 71.19 196 PHE A O 1
ATOM 1592 N N . LEU A 1 197 ? 23.657 -5.243 -7.404 1.00 68.19 197 LEU A N 1
ATOM 1593 C CA . LEU A 1 197 ? 24.019 -6.631 -7.082 1.00 68.19 197 LEU A CA 1
ATOM 1594 C C . LEU A 1 197 ? 23.038 -7.299 -6.108 1.00 68.19 197 LEU A C 1
ATOM 1596 O O . LEU A 1 197 ? 22.787 -8.500 -6.223 1.00 68.19 197 LEU A O 1
ATOM 1600 N N . LEU A 1 198 ? 22.475 -6.539 -5.165 1.00 66.56 198 LEU A N 1
ATOM 1601 C CA . LEU A 1 198 ? 21.459 -7.046 -4.240 1.00 66.56 198 LEU A CA 1
ATOM 1602 C C . LEU A 1 198 ? 20.130 -7.314 -4.953 1.00 66.56 198 LEU A C 1
ATOM 1604 O O . LEU A 1 198 ? 19.535 -8.369 -4.749 1.00 66.56 198 LEU A O 1
ATOM 1608 N N . LEU A 1 199 ? 19.698 -6.403 -5.829 1.00 66.06 199 LEU A N 1
ATOM 1609 C CA . LEU A 1 199 ? 18.448 -6.548 -6.580 1.00 66.06 199 LEU A CA 1
ATOM 1610 C C . LEU A 1 199 ? 18.495 -7.654 -7.634 1.00 66.06 199 LEU A C 1
ATOM 1612 O O . LEU A 1 199 ? 17.509 -8.353 -7.846 1.00 66.06 199 LEU A O 1
ATOM 1616 N N . THR A 1 200 ? 19.630 -7.803 -8.319 1.00 62.03 200 THR A N 1
ATOM 1617 C CA . THR A 1 200 ? 19.789 -8.840 -9.350 1.00 62.03 200 THR A CA 1
ATOM 1618 C C . THR A 1 200 ? 19.937 -10.233 -8.758 1.00 62.03 200 THR A C 1
ATOM 1620 O O . THR A 1 200 ? 19.750 -11.208 -9.482 1.00 62.03 200 THR A O 1
ATOM 1623 N N . GLY A 1 201 ? 20.257 -10.329 -7.461 1.00 54.00 201 GLY A N 1
ATOM 1624 C CA . GLY A 1 201 ? 20.823 -11.534 -6.884 1.00 54.00 201 GLY A CA 1
ATOM 1625 C C . GLY A 1 201 ? 22.135 -11.830 -7.603 1.00 54.00 201 GLY A C 1
ATOM 1626 O O . GLY A 1 201 ? 22.132 -12.376 -8.704 1.00 54.00 201 GLY A O 1
ATOM 1627 N N . GLY A 1 202 ? 23.265 -11.438 -7.003 1.00 38.44 202 GLY A N 1
ATOM 1628 C CA . GLY A 1 202 ? 24.603 -11.711 -7.543 1.00 38.44 202 GLY A CA 1
ATOM 1629 C C . GLY A 1 202 ? 24.733 -13.123 -8.142 1.00 38.44 202 GLY A C 1
ATOM 1630 O O . GLY A 1 202 ? 24.006 -14.023 -7.737 1.00 38.44 202 GLY A O 1
ATOM 1631 N N . PRO A 1 203 ? 25.655 -13.334 -9.097 1.00 37.09 203 PRO A N 1
ATOM 1632 C CA . PRO A 1 203 ? 25.568 -14.319 -10.180 1.00 37.09 203 PRO A CA 1
ATOM 1633 C C . PRO A 1 203 ? 25.170 -15.732 -9.726 1.00 37.09 203 PRO A C 1
ATOM 1635 O O . PRO A 1 203 ? 25.999 -16.625 -9.563 1.00 37.09 203 PRO A O 1
ATOM 1638 N N . LEU A 1 204 ? 23.866 -15.945 -9.590 1.00 30.33 204 LEU A N 1
ATOM 1639 C CA . LEU A 1 204 ? 23.214 -17.237 -9.535 1.00 30.33 204 LEU A CA 1
ATOM 1640 C C . LEU A 1 204 ? 22.255 -17.246 -10.716 1.00 30.33 204 LEU A C 1
ATOM 1642 O O . LEU A 1 204 ? 21.133 -16.759 -10.651 1.00 30.33 204 LEU A O 1
ATOM 1646 N N . SER A 1 205 ? 22.785 -17.753 -11.827 1.00 32.00 205 SER A N 1
ATOM 1647 C CA . SER A 1 205 ? 22.111 -18.065 -13.083 1.00 32.00 205 SER A CA 1
ATOM 1648 C C . SER A 1 205 ? 20.607 -18.334 -12.925 1.00 32.00 205 SER A C 1
ATOM 1650 O O . SER A 1 205 ? 20.207 -19.446 -12.572 1.00 32.00 205 SER A O 1
ATOM 1652 N N . CYS A 1 206 ? 19.767 -17.353 -13.261 1.00 34.34 206 CYS A N 1
ATOM 1653 C CA . CYS A 1 206 ? 18.428 -17.660 -13.744 1.00 34.34 206 CYS A CA 1
ATOM 1654 C C . CYS A 1 206 ? 18.613 -18.364 -15.092 1.00 34.34 206 CYS A C 1
ATOM 1656 O O . CYS A 1 206 ? 19.139 -17.786 -16.039 1.00 34.34 206 CYS A O 1
ATOM 1658 N N . SER A 1 207 ? 18.271 -19.651 -15.158 1.00 40.47 207 SER A N 1
ATOM 1659 C CA . SER A 1 207 ? 18.469 -20.491 -16.347 1.00 40.47 207 SER A CA 1
ATOM 1660 C C . SER A 1 207 ? 17.444 -20.238 -17.458 1.00 40.47 207 SER A C 1
ATOM 1662 O O . SER A 1 207 ? 17.366 -21.018 -18.405 1.00 40.47 207 SER A O 1
ATOM 1664 N N . SER A 1 208 ? 16.637 -19.188 -17.357 1.00 39.03 208 SER A N 1
ATOM 1665 C CA . SER A 1 208 ? 15.832 -18.663 -18.453 1.00 39.03 208 SER A CA 1
ATOM 1666 C C . SER A 1 208 ? 16.494 -17.374 -18.916 1.00 39.03 208 SER A C 1
ATOM 1668 O O . SER A 1 208 ? 16.661 -16.457 -18.121 1.00 39.03 208 SER A O 1
ATOM 1670 N N . GLY A 1 209 ? 16.901 -17.310 -20.186 1.00 35.28 209 GLY A N 1
ATOM 1671 C CA . GLY A 1 209 ? 17.540 -16.151 -20.830 1.00 35.28 209 GLY A CA 1
ATOM 1672 C C . GLY A 1 209 ? 16.653 -14.907 -20.959 1.00 35.28 209 GLY A C 1
ATOM 1673 O O . GLY A 1 209 ? 16.814 -14.136 -21.895 1.00 35.28 209 GLY A O 1
ATOM 1674 N N . GLU A 1 210 ? 15.731 -14.719 -20.028 1.00 33.25 210 GLU A N 1
ATOM 1675 C CA . GLU A 1 210 ? 14.927 -13.531 -19.832 1.00 33.25 210 GLU A CA 1
ATOM 1676 C C . GLU A 1 210 ? 15.298 -13.029 -18.442 1.00 33.25 210 GLU A C 1
ATOM 1678 O O . GLU A 1 210 ? 14.944 -13.629 -17.427 1.00 33.25 210 GLU A O 1
ATOM 1683 N N . THR A 1 211 ? 16.056 -11.936 -18.383 1.00 38.72 211 THR A N 1
ATOM 1684 C CA . THR A 1 211 ? 16.258 -11.160 -17.156 1.00 38.72 211 THR A CA 1
ATOM 1685 C C . THR A 1 211 ? 14.961 -10.426 -16.810 1.00 38.72 211 THR A C 1
ATOM 1687 O O . THR A 1 211 ? 14.940 -9.207 -16.683 1.00 38.72 211 THR A O 1
ATOM 1690 N N . SER A 1 212 ? 13.848 -11.153 -16.705 1.00 35.19 212 SER A N 1
ATOM 1691 C CA . SER A 1 212 ? 12.725 -10.703 -15.902 1.00 35.19 212 SER A CA 1
ATOM 1692 C C . SER A 1 212 ? 13.218 -10.750 -14.466 1.00 35.19 212 SER A C 1
ATOM 1694 O O . SER A 1 212 ? 13.687 -11.799 -14.018 1.00 35.19 212 SER A O 1
ATOM 1696 N N . ILE A 1 213 ? 13.171 -9.626 -13.759 1.00 40.53 213 ILE A N 1
ATOM 1697 C CA . ILE A 1 213 ? 13.483 -9.571 -12.333 1.00 40.53 213 ILE A CA 1
ATOM 1698 C C . ILE A 1 213 ? 12.646 -10.663 -11.649 1.00 40.53 213 ILE A C 1
ATOM 1700 O O . ILE A 1 213 ? 11.423 -10.560 -11.564 1.00 40.53 213 ILE A O 1
ATOM 1704 N N . CYS A 1 214 ? 13.294 -11.743 -11.208 1.00 33.12 214 CYS A N 1
ATOM 1705 C CA . CYS A 1 214 ? 12.652 -12.831 -10.483 1.00 33.12 214 CYS A CA 1
ATOM 1706 C C . CYS A 1 214 ? 12.290 -12.344 -9.073 1.00 33.12 214 CYS A C 1
ATOM 1708 O O . CYS A 1 214 ? 12.905 -12.752 -8.092 1.00 33.12 214 CYS A O 1
ATOM 1710 N N . LEU A 1 215 ? 11.252 -11.514 -8.944 1.00 38.50 215 LEU A N 1
ATOM 1711 C CA . LEU A 1 215 ? 10.595 -11.199 -7.667 1.00 38.50 215 LEU A CA 1
ATOM 1712 C C . LEU A 1 215 ? 9.775 -12.399 -7.144 1.00 38.50 215 LEU A C 1
ATOM 1714 O O . LEU A 1 215 ? 8.709 -12.238 -6.567 1.00 38.50 215 LEU A O 1
ATOM 1718 N N . SER A 1 216 ? 10.235 -13.633 -7.374 1.00 32.41 216 SER A N 1
ATOM 1719 C CA . SER A 1 216 ? 9.531 -14.859 -6.975 1.00 32.41 216 SER A CA 1
ATOM 1720 C C . SER A 1 216 ? 10.081 -15.478 -5.690 1.00 32.41 216 SER A C 1
ATOM 1722 O O . SER A 1 216 ? 9.718 -16.609 -5.364 1.00 32.41 216 SER A O 1
ATOM 1724 N N . ARG A 1 217 ? 10.982 -14.799 -4.966 1.00 28.77 217 ARG A N 1
ATOM 1725 C CA . ARG A 1 217 ? 11.494 -15.320 -3.687 1.00 28.77 217 ARG A CA 1
ATOM 1726 C C . ARG A 1 217 ? 11.633 -14.309 -2.549 1.00 28.77 217 ARG A C 1
ATOM 1728 O O . ARG A 1 217 ? 12.369 -14.572 -1.602 1.00 28.77 217 ARG A O 1
ATOM 1735 N N . LEU A 1 218 ? 10.878 -13.223 -2.623 1.00 35.72 218 LEU A N 1
ATOM 1736 C CA . LEU A 1 218 ? 10.476 -12.437 -1.455 1.00 35.72 218 LEU A CA 1
ATOM 1737 C C . LEU A 1 218 ? 9.013 -12.779 -1.145 1.00 35.72 218 LEU A C 1
ATOM 1739 O O . LEU A 1 218 ? 8.671 -12.838 0.053 1.00 35.72 218 LEU A O 1
#

Sequence (218 aa):
MVWLVAMTPRQSSLCGLAAHGLWFLGLVLLMDATARPANHSSTRERAANREENEIMPPDHLNGVKLEMDGHLNKDFHQEVFLGKDMDGFDEDSEPRRSRRKLMVIFSKVDVNTDRRISAKEMQHWIMEKTAEHFQEAVKENKLHFRAVDPDGDGHVSWDEYKVKFLASKGHNEREIAEAIKNHEELKVDEEIALHFLLLTGGPLSCSSGETSICLSRL

Foldseek 3Di:
DDDDDDDDDDDDPPPVVVVVVVVVVVVVVVVVVPPPPDPDDDPVVVPPPPPQCPPDDPQDQQLDQAGPVGDGDPCNVVCLQCPVPSPQPDPPHDPVVVVVSVVVSQVVLPPVPPSDHDPVSVVVSSVVSSVVSVVVSVVVVVVSQCVQCVVPPSAHAPLSNVLVLVVSVVDDSVVSNVCVVVVHDDDDDPVVVVVVCVQQVHPDDPVDPGSRRCPVPD

Secondary structure (DSSP, 8-state):
------------TTHHHHHHHHHHHHHHHHHHTT------SSHHHHTTSTTT-TTSPPSS-TT-SB-TTS-B-TTHHHHHHHGGGGTT--TTS-HHHHHHHHHHHHHHH-SS-SSS--HHHHHHHHHHHHHHHHHHHHHHHHHHHHHH-SS-SSS--HHHHHHHHHHHTT--HHHHHHHHHTTPPP---HHHHHHHHHHHTTT---SSS---------